Protein AF-V4MFX5-F1 (afdb_monomer)

InterPro domains:
  IPR029472 Retrotransposon Copia-like, N-terminal [PF14244] (13-54)

Mean predicted aligned error: 16.0 Å

Organism: Eutrema salsugineum (NCBI:txid72664)

Sequence (234 aa):
NSLDYYLPPGADLGQVISTVFLEGPNYERWAKLLRNALKAKNKLCFIDGNVKQPSSGADEIKLWGIINSMLLWQGLKDQFSVGNEPPIYELKVSLATSKQESHTVQEYFGCMKRLWDDLIDYELIPACCFGQSNCETTKTLTSLSDRQRKYHFLMGLDGTRLGTTWSNILCMQPSPNLQSTFNMIIQEENIGTMRTSFHSLVIVLFSLIVDGLVMKRKYAINFMGSQILFEDVM

Nearest PDB structures (foldseek):
  7z8f-assembly1_m  TM=2.669E-01  e=7.132E+00  Homo sapiens

Foldseek 3Di:
DCPLLDDPPPPPLPPDLAPDDDPQVCCLVRLLRNCVSCVVVVNNCLQLCLDPQDPDDPVSNVSSCSSNVSCCRVVVCVVRVVPVVVVLVVLVVCLQPQACPPHALVVSLVVLVVSLVSNVSVDDDDSPPRPNPPDPVNVVVVQVSQVVSQVSSLVRYDCVQCVVVSVVLVVDVVRDTNVVSSVSSNVSVVVSVVVVVVVVVVVVVVVVVVVVVVVVVVVVVVVVVVVVVVVVVD

Solvent-accessible surface area (backbone atoms only — not comparable to full-atom values): 13856 Å² total; per-residue (Å²): 122,80,70,88,74,65,72,62,94,82,68,59,92,79,64,74,68,39,101,54,80,82,78,63,94,47,42,66,64,33,48,53,46,34,52,51,43,27,50,76,69,74,49,44,51,59,67,74,65,66,60,64,84,61,95,69,56,73,67,57,38,50,50,50,51,54,56,47,63,74,53,54,42,63,67,49,40,73,69,62,52,85,63,52,63,64,60,52,48,49,51,51,48,51,55,71,69,45,60,28,75,94,51,54,69,67,59,37,50,52,54,52,48,52,55,49,59,61,48,52,79,72,56,80,76,69,78,90,42,81,90,46,94,79,40,64,67,56,53,51,51,52,52,50,52,46,51,50,52,38,50,50,54,62,73,20,48,51,56,89,84,43,40,68,60,55,53,52,52,71,69,40,84,79,65,71,52,52,67,58,48,50,55,55,51,51,51,49,53,54,53,50,52,51,52,52,51,54,52,52,50,52,52,54,52,50,51,52,50,51,51,51,51,54,48,53,52,53,52,52,52,53,51,53,55,54,52,54,59,54,65,78,74,112

pLDDT: mean 72.54, std 14.7, range [34.19, 92.69]

Secondary structure (DSSP, 8-state):
-TTTT---TT--TT--SSSS---STTHHHHHHHHHHHHHHTT-GGGTTT-SPPPSS-H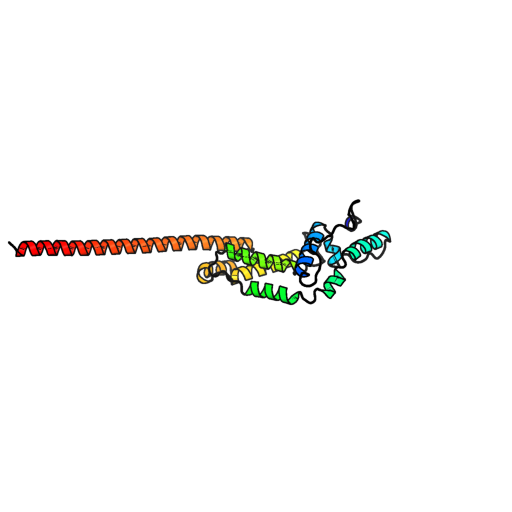HHHHHHHHHHHHH-HHHHHHHHGGGSHHHHHHHHHHHHH---TTS-HHHHHHHHHHHHHHHHTTSPPPGGGTT-TT-HHHHHHHHHHHHHHHHHHHHHS-HHHHHHHHHHHHH-SSPPPHHHHHHHHHHHHHHHHHHHHHHHHHHHHHHHHHHHHHHHHHHHHHHHHHHHHHHTT-

Structure (mmCIF, N/CA/C/O backbone):
data_AF-V4MFX5-F1
#
_entry.id   AF-V4MFX5-F1
#
loop_
_atom_site.group_PDB
_atom_site.id
_atom_site.type_symbol
_atom_site.label_atom_id
_atom_site.label_alt_id
_atom_site.label_comp_id
_atom_site.label_asym_id
_atom_site.label_entity_id
_atom_site.label_seq_id
_atom_site.pdbx_PDB_ins_code
_atom_site.Cartn_x
_atom_site.Cartn_y
_atom_site.Cartn_z
_atom_site.occupancy
_atom_site.B_iso_or_equiv
_atom_site.auth_seq_id
_atom_site.auth_comp_id
_atom_site.auth_asym_id
_atom_site.auth_atom_id
_atom_site.pdbx_PDB_model_num
ATOM 1 N N . ASN A 1 1 ? 35.695 -0.326 -16.185 1.00 36.00 1 ASN A N 1
ATOM 2 C CA . ASN A 1 1 ? 35.613 -1.661 -15.554 1.00 36.00 1 ASN A CA 1
ATOM 3 C C . ASN A 1 1 ? 34.842 -2.563 -16.495 1.00 36.00 1 ASN A C 1
ATOM 5 O O . ASN A 1 1 ? 33.674 -2.304 -16.724 1.00 36.00 1 ASN A O 1
ATOM 9 N N . SER A 1 2 ? 35.485 -3.576 -17.078 1.00 40.16 2 SER A N 1
ATOM 10 C CA . SER A 1 2 ? 34.926 -4.407 -18.163 1.00 40.16 2 SER A CA 1
ATOM 11 C C . SER A 1 2 ? 33.772 -5.340 -17.751 1.00 40.16 2 SER A C 1
ATOM 13 O O . SER A 1 2 ? 33.275 -6.103 -18.576 1.00 40.16 2 SER A O 1
ATOM 15 N N . LEU A 1 3 ? 33.331 -5.284 -16.489 1.00 46.75 3 LEU A N 1
ATOM 16 C CA . LEU A 1 3 ? 32.259 -6.126 -15.953 1.00 46.75 3 LEU A CA 1
ATOM 17 C C . LEU A 1 3 ? 30.859 -5.680 -16.407 1.00 46.75 3 LEU A C 1
ATOM 19 O O . LEU A 1 3 ? 29.974 -6.521 -16.530 1.00 46.75 3 LEU A O 1
ATOM 23 N N . ASP A 1 4 ? 30.671 -4.390 -16.700 1.00 44.47 4 ASP A N 1
ATOM 24 C CA . ASP A 1 4 ? 29.359 -3.822 -17.061 1.00 44.47 4 ASP A CA 1
ATOM 25 C C . ASP A 1 4 ? 28.867 -4.280 -18.448 1.00 44.47 4 ASP A C 1
ATOM 27 O O . ASP A 1 4 ? 27.679 -4.204 -18.758 1.00 44.47 4 ASP A O 1
ATOM 31 N N . TYR A 1 5 ? 29.778 -4.807 -19.273 1.00 45.72 5 TYR A N 1
ATOM 32 C CA . TYR A 1 5 ? 29.519 -5.258 -20.644 1.00 45.72 5 TYR A CA 1
ATOM 33 C C . TYR A 1 5 ? 29.706 -6.770 -20.833 1.00 45.72 5 TYR A C 1
ATOM 35 O O . TYR A 1 5 ? 29.631 -7.263 -21.960 1.00 45.72 5 TYR A O 1
ATOM 43 N N . TYR A 1 6 ? 29.962 -7.524 -19.757 1.00 46.69 6 TYR A N 1
ATOM 44 C CA . TYR A 1 6 ? 30.214 -8.959 -19.855 1.00 46.69 6 TYR A CA 1
ATOM 45 C C . TYR A 1 6 ? 28.923 -9.722 -20.185 1.00 46.69 6 TYR A C 1
ATOM 47 O O . TYR A 1 6 ? 28.012 -9.850 -19.365 1.00 46.69 6 TYR A O 1
ATOM 55 N N . LEU A 1 7 ? 28.853 -10.256 -21.404 1.00 49.75 7 LEU A N 1
ATOM 56 C CA . LEU A 1 7 ? 27.865 -11.252 -21.802 1.00 49.75 7 LEU A CA 1
ATOM 57 C C . LEU A 1 7 ? 28.484 -12.642 -21.590 1.00 49.75 7 LEU A C 1
ATOM 59 O O . LEU A 1 7 ? 29.491 -12.946 -22.232 1.00 49.75 7 LEU A O 1
ATOM 63 N N . PRO A 1 8 ? 27.917 -13.493 -20.715 1.00 44.94 8 PRO A N 1
ATOM 64 C CA . PRO A 1 8 ? 28.385 -14.864 -20.566 1.00 44.94 8 PRO A CA 1
ATOM 65 C C . PRO A 1 8 ? 28.346 -15.609 -21.912 1.00 44.94 8 PRO A C 1
ATOM 67 O O . PRO A 1 8 ? 27.390 -15.418 -22.676 1.00 44.94 8 PRO A O 1
ATOM 70 N N . PRO A 1 9 ? 29.321 -16.487 -22.208 1.00 34.19 9 PRO A N 1
ATOM 71 C CA . PRO A 1 9 ? 29.248 -17.359 -23.375 1.00 34.19 9 PRO A CA 1
ATOM 72 C C . PRO A 1 9 ? 28.010 -18.256 -23.226 1.00 34.19 9 PRO A C 1
ATOM 74 O O . PRO A 1 9 ? 27.938 -19.051 -22.292 1.00 34.19 9 PRO A O 1
ATOM 77 N N . GLY A 1 10 ? 27.009 -18.081 -24.093 1.00 41.72 10 GLY A N 1
ATOM 78 C CA . GLY A 1 10 ? 25.701 -18.745 -23.978 1.00 41.72 10 GLY A CA 1
ATOM 79 C C . GLY A 1 10 ? 24.527 -17.823 -23.630 1.00 41.72 10 GLY A C 1
ATOM 80 O O . GLY A 1 10 ? 23.407 -18.307 -23.480 1.00 41.72 10 GLY A O 1
ATOM 81 N N . ALA A 1 11 ? 24.739 -16.504 -23.530 1.00 46.09 11 ALA A N 1
ATOM 82 C CA . ALA A 1 11 ? 23.648 -15.532 -23.562 1.00 46.09 11 ALA A CA 1
ATOM 83 C C . ALA A 1 11 ? 22.986 -15.559 -24.950 1.00 46.09 11 ALA A C 1
ATOM 85 O O . ALA A 1 11 ? 23.390 -14.840 -25.861 1.00 46.09 11 ALA A O 1
ATOM 86 N N . ASP A 1 12 ? 22.006 -16.445 -25.111 1.00 45.88 12 ASP A N 1
ATOM 87 C CA . ASP A 1 12 ? 21.229 -16.578 -26.334 1.00 45.88 12 ASP A CA 1
ATOM 88 C C . ASP A 1 12 ? 20.558 -15.238 -26.669 1.00 45.88 12 ASP A C 1
ATOM 90 O O . ASP A 1 12 ? 19.759 -14.702 -25.895 1.00 45.88 12 ASP A O 1
ATOM 94 N N . LEU A 1 13 ? 20.924 -14.681 -27.825 1.00 44.84 13 LEU A N 1
ATOM 95 C CA . LEU A 1 13 ? 20.441 -13.397 -28.341 1.00 44.84 13 LEU A CA 1
ATOM 96 C C . LEU A 1 13 ? 18.934 -13.455 -28.669 1.00 44.84 13 LEU A C 1
ATOM 98 O O . LEU A 1 13 ? 18.318 -12.412 -28.875 1.00 44.84 13 LEU A O 1
ATOM 102 N N . GLY A 1 14 ? 18.352 -14.663 -28.706 1.00 43.19 14 GLY A N 1
ATOM 103 C CA . GLY A 1 14 ? 16.930 -14.928 -28.919 1.00 43.19 14 GLY A CA 1
ATOM 104 C C . GLY A 1 14 ? 16.106 -15.160 -27.648 1.00 43.19 14 GLY A C 1
ATOM 105 O O . GLY A 1 14 ? 14.899 -15.380 -27.756 1.00 43.19 14 GLY A O 1
ATOM 106 N N . GLN A 1 15 ? 16.697 -15.114 -26.443 1.00 51.91 15 GLN A N 1
ATOM 107 C CA . GLN A 1 15 ? 15.913 -15.282 -25.217 1.00 51.91 15 GLN A CA 1
ATOM 108 C C . GLN A 1 15 ? 15.009 -14.071 -24.985 1.00 51.91 15 GLN A C 1
ATOM 110 O O . GLN A 1 15 ? 15.438 -13.018 -24.509 1.00 51.91 15 GLN A O 1
ATOM 115 N N . VAL A 1 16 ? 13.731 -14.272 -25.291 1.00 49.62 16 VAL A N 1
ATOM 116 C CA . VAL A 1 16 ? 12.623 -13.365 -25.011 1.00 49.62 16 VAL A CA 1
ATOM 117 C C . VAL A 1 16 ? 12.728 -12.854 -23.565 1.00 49.62 16 VAL A C 1
ATOM 119 O O . VAL A 1 16 ? 12.574 -13.603 -22.602 1.00 49.62 16 VAL A O 1
ATOM 122 N N . ILE A 1 17 ? 13.060 -11.566 -23.411 1.00 53.94 17 ILE A N 1
ATOM 123 C CA . ILE A 1 17 ? 13.325 -10.928 -22.108 1.00 53.94 17 ILE A CA 1
ATOM 124 C C . ILE A 1 17 ? 12.022 -10.746 -21.311 1.00 53.94 17 ILE A C 1
ATOM 126 O O . ILE A 1 17 ? 12.051 -10.729 -20.084 1.00 53.94 17 ILE A O 1
ATOM 130 N N . SER A 1 18 ? 10.882 -10.656 -22.000 1.00 52.59 18 SER A N 1
ATOM 131 C CA . SER A 1 18 ? 9.554 -10.493 -21.409 1.00 52.59 18 SER A CA 1
ATOM 132 C C . SER A 1 18 ? 8.615 -11.582 -21.912 1.00 52.59 18 SER A C 1
ATOM 134 O O . SER A 1 18 ? 8.438 -11.734 -23.112 1.00 52.59 18 SER A O 1
ATOM 136 N N . THR A 1 19 ? 7.961 -12.307 -21.006 1.00 58.75 19 THR A N 1
ATOM 137 C CA . THR A 1 19 ? 6.979 -13.358 -21.335 1.00 58.75 19 THR A CA 1
ATOM 138 C C . THR A 1 19 ? 5.702 -12.834 -22.002 1.00 58.75 19 THR A C 1
ATOM 140 O O . THR A 1 19 ? 4.842 -13.624 -22.383 1.00 58.75 19 THR A O 1
ATOM 143 N N . VAL A 1 20 ? 5.563 -11.513 -22.131 1.00 59.28 20 VAL A N 1
ATOM 144 C CA . VAL A 1 20 ? 4.427 -10.829 -22.751 1.00 59.28 20 VAL A CA 1
ATOM 145 C C . VAL A 1 20 ? 4.938 -10.074 -23.980 1.00 59.28 20 VAL A C 1
ATOM 147 O O . VAL A 1 20 ? 6.013 -9.477 -23.930 1.00 59.28 20 VAL A O 1
ATOM 150 N N . PHE A 1 21 ? 4.180 -10.090 -25.076 1.00 66.50 21 PHE A N 1
ATOM 151 C CA . PHE A 1 21 ? 4.457 -9.293 -26.277 1.00 66.50 21 PHE A CA 1
ATOM 152 C C . PHE A 1 21 ? 3.730 -7.952 -26.206 1.00 66.50 21 PHE A C 1
ATOM 154 O O . PHE A 1 21 ? 2.655 -7.873 -25.622 1.00 66.50 21 PHE A O 1
ATOM 161 N N . LEU A 1 22 ? 4.307 -6.896 -26.776 1.00 61.12 22 LEU A N 1
ATOM 162 C CA . LEU A 1 22 ? 3.675 -5.580 -26.812 1.00 61.12 22 LEU A CA 1
ATOM 163 C C . LEU A 1 22 ? 2.567 -5.560 -27.875 1.00 61.12 22 LEU A C 1
ATOM 165 O O . LEU A 1 22 ? 2.841 -5.744 -29.056 1.00 61.12 22 LEU A O 1
ATOM 169 N N . GLU A 1 23 ? 1.334 -5.300 -27.453 1.00 64.00 23 GLU A N 1
ATOM 170 C CA . GLU A 1 23 ? 0.146 -5.227 -28.318 1.00 64.00 23 GLU A CA 1
ATOM 171 C C . GLU A 1 23 ? -0.477 -3.818 -28.324 1.00 64.00 23 GLU A C 1
ATOM 173 O O . GLU A 1 23 ? -1.469 -3.580 -29.008 1.00 64.00 23 GLU A O 1
ATOM 178 N N . GLY A 1 24 ? 0.095 -2.872 -27.565 1.00 64.06 24 GLY A N 1
ATOM 179 C CA . GLY A 1 24 ? -0.408 -1.504 -27.398 1.00 64.06 24 GLY A CA 1
ATOM 180 C C . GLY A 1 24 ? -1.057 -1.278 -26.027 1.00 64.06 24 GLY A C 1
ATOM 181 O O . GLY A 1 24 ? -0.421 -0.675 -25.162 1.00 64.06 24 GLY A O 1
ATOM 182 N N . PRO A 1 25 ? -2.276 -1.790 -25.759 1.00 66.38 25 PRO A N 1
ATOM 183 C CA . PRO A 1 25 ? -2.989 -1.537 -24.503 1.00 66.38 25 PRO A CA 1
ATOM 184 C C . PRO A 1 25 ? -2.359 -2.250 -23.299 1.00 66.38 25 PRO A C 1
ATOM 186 O O . PRO A 1 25 ? -2.679 -1.951 -22.154 1.00 66.38 25 PRO A O 1
ATOM 189 N N . ASN A 1 26 ? -1.452 -3.197 -23.539 1.00 69.12 26 ASN A N 1
ATOM 190 C CA . ASN A 1 26 ? -0.737 -3.933 -22.504 1.00 69.12 26 ASN A CA 1
ATOM 191 C C . ASN A 1 26 ? 0.656 -3.356 -22.198 1.00 69.12 26 ASN A C 1
ATOM 193 O O . ASN A 1 26 ? 1.420 -4.010 -21.482 1.00 69.12 26 ASN A O 1
ATOM 197 N N . TYR A 1 27 ? 0.982 -2.168 -22.726 1.00 70.44 27 TYR A N 1
ATOM 198 C CA . TYR A 1 27 ? 2.295 -1.541 -22.576 1.00 70.44 27 TYR A CA 1
ATOM 199 C C . TYR A 1 27 ? 2.754 -1.501 -21.118 1.00 70.44 27 TYR A C 1
ATOM 201 O O . TYR A 1 27 ? 3.883 -1.885 -20.846 1.00 70.44 27 TYR A O 1
ATOM 209 N N . GLU A 1 28 ? 1.880 -1.161 -20.169 1.00 68.12 28 GLU A N 1
ATOM 210 C CA . GLU A 1 28 ? 2.252 -1.086 -18.749 1.00 68.12 28 GLU A CA 1
ATOM 211 C C . GLU A 1 28 ? 2.650 -2.438 -18.162 1.00 68.12 28 GLU A C 1
ATOM 213 O O . GLU A 1 28 ? 3.700 -2.592 -17.534 1.00 68.12 28 GLU A O 1
ATOM 218 N N . ARG A 1 29 ? 1.832 -3.464 -18.413 1.00 70.31 29 ARG A N 1
ATOM 219 C CA . ARG A 1 29 ? 2.112 -4.825 -17.947 1.00 70.31 29 ARG A CA 1
ATOM 220 C C . ARG A 1 29 ? 3.393 -5.356 -18.585 1.00 70.31 29 ARG A C 1
ATOM 222 O O . ARG A 1 29 ? 4.211 -5.974 -17.907 1.00 70.31 29 ARG A O 1
ATOM 229 N N . TRP A 1 30 ? 3.566 -5.101 -19.876 1.00 76.12 30 TRP A N 1
ATOM 230 C CA . TRP A 1 30 ? 4.759 -5.461 -20.626 1.00 76.12 30 TRP A CA 1
ATOM 231 C C . TRP A 1 30 ? 6.009 -4.750 -20.086 1.00 76.12 30 TRP A C 1
ATOM 233 O O . TRP A 1 30 ? 7.010 -5.402 -19.792 1.00 76.12 30 TRP A O 1
ATOM 243 N N . ALA A 1 31 ? 5.928 -3.436 -19.878 1.00 72.75 31 ALA A N 1
ATOM 244 C CA . ALA A 1 31 ? 6.989 -2.581 -19.364 1.00 72.75 31 ALA A CA 1
ATOM 245 C C . ALA A 1 31 ? 7.422 -3.000 -17.954 1.00 72.75 31 ALA A C 1
ATOM 247 O O . ALA A 1 31 ? 8.619 -3.135 -17.701 1.00 72.75 31 ALA A O 1
ATOM 248 N N . LYS A 1 32 ? 6.467 -3.265 -17.053 1.00 72.94 32 LYS A N 1
ATOM 249 C CA . LYS A 1 32 ? 6.724 -3.762 -15.690 1.00 72.94 32 LYS A CA 1
ATOM 250 C C . LYS A 1 32 ? 7.486 -5.087 -15.714 1.00 72.94 32 LYS A C 1
ATOM 252 O O . LYS A 1 32 ? 8.514 -5.231 -15.051 1.00 72.94 32 LYS A O 1
ATOM 257 N N . LEU A 1 33 ? 7.027 -6.051 -16.515 1.00 73.12 33 LEU A N 1
ATOM 258 C CA . LEU A 1 33 ? 7.685 -7.356 -16.637 1.00 73.12 33 LEU A CA 1
ATOM 259 C C . LEU A 1 33 ? 9.080 -7.243 -17.261 1.00 73.12 33 LEU A C 1
ATOM 261 O O . LEU A 1 33 ? 10.016 -7.877 -16.771 1.00 73.12 33 LEU A O 1
ATOM 265 N N . LEU A 1 34 ? 9.244 -6.390 -18.275 1.00 74.50 34 LEU A N 1
ATOM 266 C CA . LEU A 1 34 ? 10.536 -6.130 -18.900 1.00 74.50 34 LEU A CA 1
ATOM 267 C C . LEU A 1 34 ? 11.523 -5.489 -17.912 1.00 74.50 34 LEU A C 1
ATOM 269 O O . LEU A 1 34 ? 12.640 -5.983 -17.766 1.00 74.50 34 LEU A O 1
ATOM 273 N N . ARG A 1 35 ? 11.117 -4.440 -17.180 1.00 72.25 35 ARG A N 1
ATOM 274 C CA . ARG A 1 35 ? 11.954 -3.791 -16.152 1.00 72.25 35 ARG A CA 1
ATOM 275 C C . ARG A 1 35 ? 12.379 -4.785 -15.073 1.00 72.25 35 ARG A C 1
ATOM 277 O O . ARG A 1 35 ? 13.557 -4.836 -14.727 1.00 72.25 35 ARG A O 1
ATOM 284 N N . ASN A 1 36 ? 11.463 -5.625 -14.594 1.00 69.31 36 ASN A N 1
ATOM 285 C CA . ASN A 1 36 ? 11.770 -6.648 -13.593 1.00 69.31 36 ASN A CA 1
ATOM 286 C C . ASN A 1 36 ? 12.773 -7.689 -14.107 1.00 69.31 36 ASN A C 1
ATOM 288 O O . ASN A 1 36 ? 13.742 -8.005 -13.413 1.00 69.31 36 ASN A O 1
ATOM 292 N N . ALA A 1 37 ? 12.598 -8.174 -15.338 1.00 70.44 37 ALA A N 1
ATOM 293 C CA . ALA A 1 37 ? 13.529 -9.109 -15.963 1.00 70.44 37 ALA A CA 1
ATOM 294 C C . ALA A 1 37 ? 14.924 -8.491 -16.167 1.00 70.44 37 ALA A C 1
ATOM 296 O O . ALA A 1 37 ? 15.942 -9.139 -15.914 1.00 70.44 37 ALA A O 1
ATOM 297 N N . LEU A 1 38 ? 14.990 -7.221 -16.576 1.00 70.81 38 LEU A N 1
ATOM 298 C CA . LEU A 1 38 ? 16.248 -6.490 -16.740 1.00 70.81 38 LEU A CA 1
ATOM 299 C C . LEU A 1 38 ? 16.933 -6.206 -15.406 1.00 70.81 38 LEU A C 1
ATOM 301 O O . LEU A 1 38 ? 18.153 -6.345 -15.310 1.00 70.81 38 LEU A O 1
ATOM 305 N N . LYS A 1 39 ? 16.168 -5.869 -14.364 1.00 67.88 39 LYS A N 1
ATOM 306 C CA . LYS A 1 39 ? 16.671 -5.687 -12.999 1.00 67.88 39 LYS A CA 1
ATOM 307 C C . LYS A 1 39 ? 17.267 -6.983 -12.451 1.00 67.88 39 LYS A C 1
ATOM 309 O O . LYS A 1 39 ? 18.381 -6.959 -11.941 1.00 67.88 39 LYS A O 1
ATOM 314 N N . ALA A 1 40 ? 16.590 -8.118 -12.641 1.00 63.06 40 ALA A N 1
ATOM 315 C CA . ALA A 1 40 ? 17.101 -9.434 -12.249 1.00 63.06 40 ALA A CA 1
ATOM 316 C C . ALA A 1 40 ? 18.401 -9.816 -12.982 1.00 63.06 40 ALA A C 1
ATOM 318 O O . ALA A 1 40 ? 19.248 -10.508 -12.425 1.00 63.06 40 ALA A O 1
ATOM 319 N N . LYS A 1 41 ? 18.579 -9.334 -14.219 1.00 66.31 41 LYS A N 1
ATOM 320 C CA . LYS A 1 41 ? 19.786 -9.549 -15.034 1.00 66.31 41 LYS A CA 1
ATOM 321 C C . LYS A 1 41 ? 20.862 -8.468 -14.848 1.00 66.31 41 LYS A C 1
ATOM 323 O O . LYS A 1 41 ? 21.873 -8.527 -15.539 1.00 66.31 41 LYS A O 1
ATOM 328 N N . ASN A 1 42 ? 20.654 -7.490 -13.961 1.00 65.00 42 ASN A N 1
ATOM 329 C CA . ASN A 1 42 ? 21.515 -6.314 -13.772 1.00 65.00 42 ASN A CA 1
ATOM 330 C C . ASN A 1 42 ? 21.758 -5.488 -15.059 1.00 65.00 42 ASN A C 1
ATOM 332 O O . ASN A 1 42 ? 22.827 -4.923 -15.259 1.00 65.00 42 ASN A O 1
ATOM 336 N N . LYS A 1 43 ? 20.762 -5.429 -15.955 1.00 67.25 43 LYS A N 1
ATOM 337 C CA . LYS A 1 43 ? 20.822 -4.724 -17.254 1.00 67.25 43 LYS A CA 1
ATOM 338 C C . LYS A 1 43 ? 19.916 -3.491 -17.335 1.00 67.25 43 LYS A C 1
ATOM 340 O O . LYS A 1 43 ? 19.813 -2.872 -18.389 1.00 67.25 43 LYS A O 1
ATOM 345 N N . LEU A 1 44 ? 19.257 -3.122 -16.236 1.00 65.75 44 LEU A N 1
ATOM 346 C CA . LEU A 1 44 ? 18.336 -1.979 -16.187 1.00 65.75 44 LEU A CA 1
ATOM 347 C C . LEU A 1 44 ? 19.037 -0.637 -16.500 1.00 65.75 44 LEU A C 1
ATOM 349 O O . LEU A 1 44 ? 18.444 0.264 -17.080 1.00 65.75 44 LEU A O 1
ATOM 353 N N . CYS A 1 45 ? 20.333 -0.524 -16.206 1.00 60.72 45 CYS A N 1
ATOM 354 C CA . CYS A 1 45 ? 21.130 0.684 -16.440 1.00 60.72 45 CYS A CA 1
ATOM 355 C C . CYS A 1 45 ? 21.220 1.120 -17.917 1.00 60.72 45 CYS A C 1
ATOM 357 O O . CYS A 1 45 ? 21.446 2.302 -18.188 1.00 60.72 45 CYS A O 1
ATOM 359 N N . PHE A 1 46 ? 21.012 0.197 -18.861 1.00 61.78 46 PHE A N 1
ATOM 360 C CA . PHE A 1 46 ? 21.004 0.485 -20.296 1.00 61.78 46 PHE A CA 1
ATOM 361 C C . PHE A 1 46 ? 19.705 1.158 -20.764 1.00 61.78 46 PHE A C 1
ATOM 363 O O . PHE A 1 46 ? 19.733 1.889 -21.746 1.00 61.78 46 PHE A O 1
ATOM 370 N N . ILE A 1 47 ? 18.580 0.948 -20.068 1.00 63.97 47 ILE A N 1
ATOM 371 C CA . ILE A 1 47 ? 17.280 1.520 -20.458 1.00 63.97 47 ILE A CA 1
ATOM 372 C C . ILE A 1 47 ? 16.986 2.879 -19.811 1.00 63.97 47 ILE A C 1
ATOM 374 O O . ILE A 1 47 ? 16.239 3.679 -20.370 1.00 63.97 47 ILE A O 1
ATOM 378 N N . ASP A 1 48 ? 17.597 3.164 -18.661 1.00 57.44 48 ASP A N 1
ATOM 379 C CA . ASP A 1 48 ? 17.388 4.414 -17.917 1.00 57.44 48 ASP A CA 1
ATOM 380 C C . ASP A 1 48 ? 18.313 5.559 -18.379 1.00 57.44 48 ASP A C 1
ATOM 382 O O . ASP A 1 48 ? 18.307 6.639 -17.792 1.00 57.44 48 ASP A O 1
ATOM 386 N N . GLY A 1 49 ? 19.112 5.344 -19.434 1.00 56.47 49 GLY A N 1
ATOM 387 C CA . GLY A 1 49 ? 20.006 6.358 -20.016 1.00 56.47 49 GLY A CA 1
ATOM 388 C C . GLY A 1 49 ? 21.295 6.615 -19.224 1.00 56.47 49 GLY A C 1
ATOM 389 O O . GLY A 1 49 ? 22.024 7.565 -19.516 1.00 56.47 49 GLY A O 1
ATOM 390 N N . ASN A 1 50 ? 21.597 5.770 -18.234 1.00 54.34 50 ASN A N 1
ATOM 391 C CA . ASN A 1 50 ? 22.742 5.946 -17.335 1.00 54.34 50 ASN A CA 1
ATOM 392 C C . ASN A 1 50 ? 24.051 5.407 -17.917 1.00 54.34 50 ASN A C 1
ATOM 394 O O . ASN A 1 50 ? 25.120 5.931 -17.605 1.00 54.34 50 ASN A O 1
ATOM 398 N N . VAL A 1 51 ? 23.976 4.415 -18.809 1.00 60.69 51 VAL A N 1
ATOM 399 C CA . VAL A 1 51 ? 25.115 3.978 -19.624 1.00 60.69 51 VAL A CA 1
ATOM 400 C C . VAL A 1 51 ? 25.109 4.761 -20.933 1.00 60.69 51 VAL A C 1
ATOM 402 O O . VAL A 1 51 ? 24.424 4.407 -21.895 1.00 60.69 51 VAL A O 1
ATOM 405 N N . LYS A 1 52 ? 25.877 5.850 -20.968 1.00 64.81 52 LYS A N 1
ATOM 406 C CA . LYS A 1 52 ? 26.091 6.625 -22.194 1.00 64.81 52 LYS A CA 1
ATOM 407 C C . LYS A 1 52 ? 26.987 5.850 -23.152 1.00 64.81 52 LYS A C 1
ATOM 409 O O . LYS A 1 52 ? 27.844 5.084 -22.715 1.00 64.81 52 LYS A O 1
ATOM 414 N N . GLN A 1 53 ? 26.800 6.085 -24.448 1.00 69.25 53 GLN A N 1
ATOM 415 C CA . GLN A 1 53 ? 27.671 5.522 -25.471 1.00 69.25 53 GLN A CA 1
ATOM 416 C C . GLN A 1 53 ? 29.140 5.843 -25.130 1.00 69.25 53 GLN A C 1
ATOM 418 O O . GLN A 1 53 ? 29.464 7.020 -24.930 1.00 69.25 53 GLN A O 1
ATOM 423 N N . PRO A 1 54 ? 30.022 4.832 -25.031 1.00 74.00 54 PRO A N 1
ATOM 424 C CA . PRO A 1 54 ? 31.429 5.066 -24.740 1.00 74.00 54 PRO A CA 1
ATOM 425 C C . PRO A 1 54 ? 32.079 5.894 -25.857 1.00 74.00 54 PRO A C 1
ATOM 427 O O . PRO A 1 54 ? 31.793 5.708 -27.039 1.00 74.00 54 PRO A O 1
ATOM 430 N N . SER A 1 55 ? 32.943 6.838 -25.480 1.00 69.75 55 SER A N 1
ATOM 431 C CA . SER A 1 55 ? 33.594 7.780 -26.403 1.00 69.75 55 SER A CA 1
ATOM 432 C C . SER A 1 55 ? 34.859 7.224 -27.069 1.00 69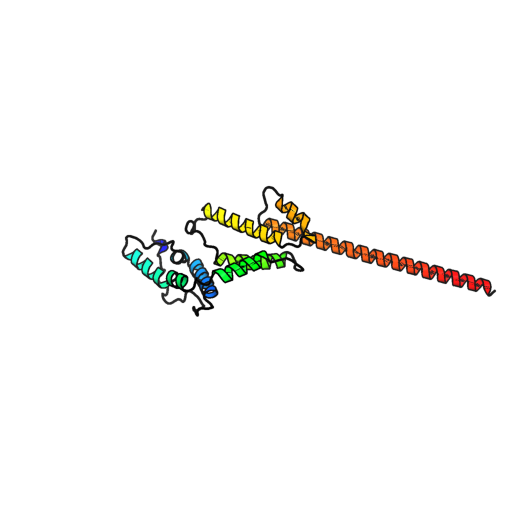.75 55 SER A C 1
ATOM 434 O O . SER A 1 55 ? 35.378 7.836 -27.999 1.00 69.75 55 SER A O 1
ATOM 436 N N . SER A 1 56 ? 35.363 6.077 -26.607 1.00 69.06 56 SER A N 1
ATOM 437 C CA . SER A 1 56 ? 36.539 5.387 -27.146 1.00 69.06 56 SER A CA 1
ATOM 438 C C . SER A 1 56 ? 36.475 3.893 -26.810 1.00 69.06 56 SER A C 1
ATOM 440 O O . SER A 1 56 ? 35.867 3.521 -25.812 1.00 69.06 56 SER A O 1
ATOM 442 N N . GLY A 1 57 ? 37.099 3.048 -27.639 1.00 72.81 57 GLY A N 1
ATOM 443 C CA . GLY A 1 57 ? 37.075 1.584 -27.516 1.00 72.81 57 GLY A CA 1
ATOM 444 C C . GLY A 1 57 ? 36.068 0.931 -28.465 1.00 72.81 57 GLY A C 1
ATOM 445 O O . GLY A 1 57 ? 34.880 0.842 -28.167 1.00 72.81 57 GLY A O 1
ATOM 446 N N . ALA A 1 58 ? 36.545 0.447 -29.618 1.00 68.50 58 ALA A N 1
ATOM 447 C CA . ALA A 1 58 ? 35.696 -0.128 -30.668 1.00 68.50 58 ALA A CA 1
ATOM 448 C C . ALA A 1 58 ? 34.840 -1.312 -30.174 1.00 68.50 58 ALA A C 1
ATOM 450 O O . ALA A 1 58 ? 33.670 -1.422 -30.542 1.00 68.50 58 ALA A O 1
ATOM 451 N N . ASP A 1 59 ? 35.397 -2.150 -29.297 1.00 70.56 59 ASP A N 1
ATOM 452 C CA . ASP A 1 59 ? 34.691 -3.301 -28.728 1.00 70.56 59 ASP A CA 1
ATOM 453 C C . ASP A 1 59 ? 33.615 -2.884 -27.717 1.00 70.56 59 ASP A C 1
ATOM 455 O O . ASP A 1 59 ? 32.511 -3.424 -27.741 1.00 70.56 59 ASP A O 1
ATOM 459 N N . GLU A 1 60 ? 33.877 -1.873 -26.883 1.00 66.50 60 GLU A N 1
ATOM 460 C CA . GLU A 1 60 ? 32.895 -1.343 -25.925 1.00 66.50 60 GLU A CA 1
ATOM 461 C C . GLU A 1 60 ? 31.745 -0.619 -26.638 1.00 66.50 60 GLU A C 1
ATOM 463 O O . GLU A 1 60 ? 30.582 -0.807 -26.282 1.00 66.50 60 GLU A O 1
ATOM 468 N N . ILE A 1 61 ? 32.039 0.140 -27.702 1.00 67.69 61 ILE A N 1
ATOM 469 C CA . ILE A 1 61 ? 31.024 0.783 -28.556 1.00 67.69 61 ILE A CA 1
ATOM 470 C C . ILE A 1 61 ? 30.142 -0.273 -29.229 1.00 67.69 61 ILE A C 1
ATOM 472 O O . ILE A 1 61 ? 28.917 -0.135 -29.263 1.00 67.69 61 ILE A O 1
ATOM 476 N N . LYS A 1 62 ? 30.748 -1.351 -29.739 1.00 70.50 62 LYS A N 1
ATOM 477 C CA . LYS A 1 62 ? 30.023 -2.460 -30.365 1.00 70.50 62 LYS A CA 1
ATOM 478 C C . LYS A 1 62 ? 29.134 -3.194 -29.358 1.00 70.50 62 LYS A C 1
ATOM 480 O O . LYS A 1 62 ? 27.970 -3.451 -29.657 1.00 70.50 62 LYS A O 1
ATOM 485 N N . LEU A 1 63 ? 29.649 -3.500 -28.166 1.00 66.38 63 LEU A N 1
ATOM 486 C CA . LEU A 1 63 ? 28.891 -4.161 -27.098 1.00 66.38 63 LEU A CA 1
ATOM 487 C C . LEU A 1 63 ? 27.741 -3.287 -26.585 1.00 66.38 63 LEU A C 1
ATOM 489 O O . LEU A 1 63 ? 26.623 -3.783 -26.437 1.00 66.38 63 LEU A O 1
ATOM 493 N N . TRP A 1 64 ? 27.980 -1.987 -26.393 1.00 69.38 64 TRP A N 1
ATOM 494 C CA . TRP A 1 64 ? 26.933 -1.022 -26.061 1.00 69.38 64 TRP A CA 1
ATOM 495 C C . TRP A 1 64 ? 25.847 -0.989 -27.139 1.00 69.38 64 TRP A C 1
ATOM 497 O O . TRP A 1 64 ? 24.666 -1.081 -26.819 1.00 69.38 64 TRP A O 1
ATOM 507 N N . GLY A 1 65 ? 26.237 -0.946 -28.418 1.00 63.44 65 GLY A N 1
ATOM 508 C CA . GLY A 1 65 ? 25.306 -0.957 -29.546 1.00 63.44 65 GLY A CA 1
ATOM 509 C C . GLY A 1 65 ? 24.431 -2.211 -29.586 1.00 63.44 65 GLY A C 1
ATOM 510 O O . GLY A 1 65 ? 23.224 -2.095 -29.783 1.00 63.44 65 GLY A O 1
ATOM 511 N N . ILE A 1 66 ? 25.000 -3.395 -29.336 1.00 65.38 66 ILE A N 1
ATOM 512 C CA . ILE A 1 66 ? 24.257 -4.667 -29.300 1.00 65.38 66 ILE A CA 1
ATOM 513 C C . ILE A 1 66 ? 23.246 -4.675 -28.146 1.00 65.38 66 ILE A C 1
ATOM 515 O O . ILE A 1 66 ? 22.075 -4.980 -28.362 1.00 65.38 66 ILE A O 1
ATOM 519 N N . ILE A 1 67 ? 23.672 -4.311 -26.933 1.00 62.94 67 ILE A N 1
ATOM 520 C CA . ILE A 1 67 ? 22.803 -4.340 -25.750 1.00 62.94 67 ILE A CA 1
ATOM 521 C C . ILE A 1 67 ? 21.715 -3.263 -25.852 1.00 62.94 67 ILE A C 1
ATOM 523 O O . ILE A 1 67 ?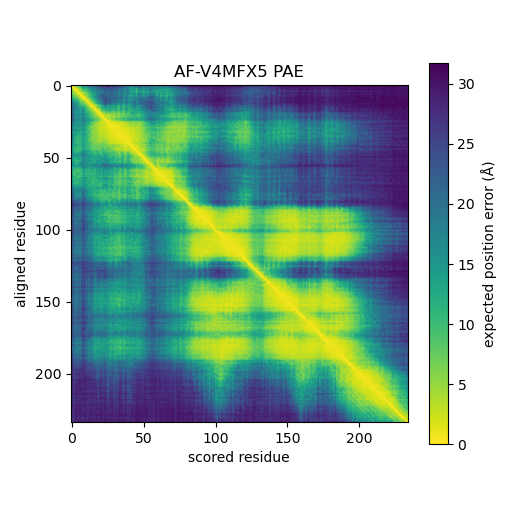 20.548 -3.556 -25.616 1.00 62.94 67 ILE A O 1
ATOM 527 N N . ASN A 1 68 ? 22.057 -2.043 -26.268 1.00 64.69 68 ASN A N 1
ATOM 528 C CA . ASN A 1 68 ? 21.094 -0.951 -26.415 1.00 64.69 68 ASN A CA 1
ATOM 529 C C . ASN A 1 68 ? 20.068 -1.227 -27.535 1.00 64.69 68 ASN A C 1
ATOM 531 O O . ASN A 1 68 ? 18.875 -0.973 -27.368 1.00 64.69 68 ASN A O 1
ATOM 535 N N . SER A 1 69 ? 20.505 -1.832 -28.648 1.00 59.88 69 SER A N 1
ATOM 536 C CA . SER A 1 69 ? 19.616 -2.226 -29.755 1.00 59.88 69 SER A CA 1
ATOM 537 C C . SER A 1 69 ? 18.734 -3.429 -29.423 1.00 59.88 69 SER A C 1
ATOM 539 O O . SER A 1 69 ? 17.670 -3.564 -30.008 1.00 59.88 69 SER A O 1
ATOM 541 N N . MET A 1 70 ? 19.119 -4.303 -28.488 1.00 60.91 70 MET A N 1
ATOM 542 C CA . MET A 1 70 ? 18.187 -5.310 -27.951 1.00 60.91 70 MET A CA 1
ATOM 543 C C . MET A 1 70 ? 17.100 -4.685 -27.091 1.00 60.91 70 MET A C 1
ATOM 545 O O . MET A 1 70 ? 16.031 -5.265 -26.916 1.00 60.91 70 MET A O 1
ATOM 549 N N . LEU A 1 71 ? 17.400 -3.533 -26.501 1.00 61.41 71 LEU A N 1
ATOM 550 C CA . LEU A 1 71 ? 16.538 -2.938 -25.509 1.00 61.41 71 LEU A CA 1
ATOM 551 C C . LEU A 1 71 ? 15.505 -2.000 -26.121 1.00 61.41 71 LEU A C 1
ATOM 553 O O . LEU A 1 71 ? 14.464 -1.887 -25.491 1.00 61.41 71 LEU A O 1
ATOM 557 N N . LEU A 1 72 ? 15.756 -1.372 -27.292 1.00 62.88 72 LEU A N 1
ATOM 558 C CA . LEU A 1 72 ? 14.865 -0.457 -28.066 1.00 62.88 72 LEU A CA 1
ATOM 559 C C . LEU A 1 72 ? 13.918 0.408 -27.214 1.00 62.88 72 LEU A C 1
ATOM 561 O O . LEU A 1 72 ? 12.837 0.821 -27.634 1.00 62.88 72 LEU A O 1
ATOM 565 N N . TRP A 1 73 ? 14.332 0.687 -25.987 1.00 62.34 73 TRP A N 1
ATOM 566 C CA . TRP A 1 73 ? 13.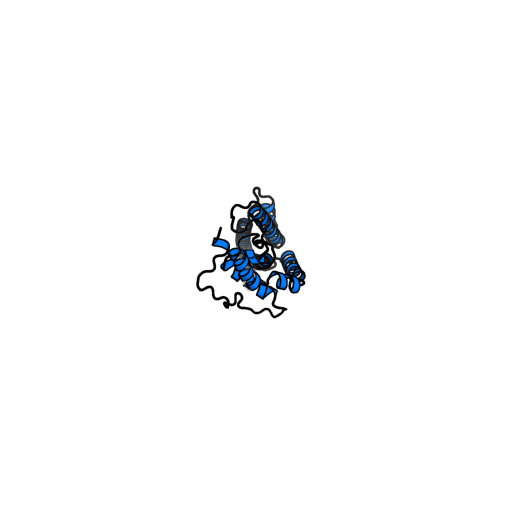402 1.019 -24.924 1.00 62.34 73 TRP A CA 1
ATOM 567 C C . TRP A 1 73 ? 13.036 2.479 -25.008 1.00 62.34 73 TRP A C 1
ATOM 569 O O . TRP A 1 73 ? 11.898 2.837 -24.764 1.00 62.34 73 TRP A O 1
ATOM 579 N N . GLN A 1 74 ? 13.994 3.315 -25.395 1.00 53.75 74 GLN A N 1
ATOM 580 C CA . GLN A 1 74 ? 13.797 4.749 -25.490 1.00 53.75 74 GLN A CA 1
ATOM 581 C C . GLN A 1 74 ? 12.795 5.099 -26.595 1.00 53.75 74 GLN A C 1
ATOM 583 O O . GLN A 1 74 ? 11.867 5.855 -26.349 1.00 53.75 74 GLN A O 1
ATOM 588 N N . GLY A 1 75 ? 12.893 4.445 -27.759 1.00 55.41 75 GLY A N 1
ATOM 589 C CA . GLY A 1 75 ? 11.919 4.611 -28.842 1.00 55.41 75 GLY A CA 1
ATOM 590 C C . GLY A 1 75 ? 10.525 4.093 -28.478 1.00 55.41 75 GLY A C 1
ATOM 591 O O . GLY A 1 75 ? 9.533 4.748 -28.779 1.00 55.41 75 GLY A O 1
ATOM 592 N N . LEU A 1 76 ? 10.439 2.955 -27.778 1.00 59.72 76 LEU A N 1
ATOM 593 C CA . LEU A 1 76 ? 9.162 2.419 -27.292 1.00 59.72 76 LEU A CA 1
ATOM 594 C C . LEU A 1 76 ? 8.572 3.273 -26.164 1.00 59.72 76 LEU A C 1
ATOM 596 O O . LEU A 1 76 ? 7.369 3.498 -26.129 1.00 59.72 76 LEU A O 1
ATOM 600 N N . LYS A 1 77 ? 9.406 3.794 -25.266 1.00 56.12 77 LYS A N 1
ATOM 601 C CA . LYS A 1 77 ? 8.991 4.706 -24.205 1.00 56.12 77 LYS A CA 1
ATOM 602 C C . LYS A 1 77 ? 8.435 5.980 -24.817 1.00 56.12 77 LYS A C 1
ATOM 604 O O . LYS A 1 77 ? 7.286 6.288 -24.565 1.00 56.12 77 LYS A O 1
ATOM 609 N N . ASP A 1 78 ? 9.162 6.648 -25.700 1.00 54.47 78 ASP A N 1
ATOM 610 C CA . ASP A 1 78 ? 8.703 7.914 -26.279 1.00 54.47 78 ASP A CA 1
ATOM 611 C C . ASP A 1 78 ? 7.423 7.756 -27.128 1.00 54.47 78 ASP A C 1
ATOM 613 O O . ASP A 1 78 ? 6.618 8.683 -27.208 1.00 54.47 78 ASP A O 1
ATOM 617 N N . GLN A 1 79 ? 7.187 6.577 -27.721 1.00 57.66 79 GLN A N 1
ATOM 618 C CA . GLN A 1 79 ? 5.978 6.295 -28.506 1.00 57.66 79 GLN A CA 1
ATOM 619 C C . GLN A 1 79 ? 4.781 5.811 -27.677 1.00 57.66 79 GLN A C 1
ATOM 621 O O . GLN A 1 79 ? 3.644 6.138 -28.013 1.00 57.66 79 GLN A O 1
ATOM 626 N N . PHE A 1 80 ? 5.008 5.043 -26.608 1.00 56.06 80 PHE A N 1
ATOM 627 C CA . PHE A 1 80 ? 3.939 4.391 -25.843 1.00 56.06 80 PHE A CA 1
ATOM 628 C C . PHE A 1 80 ? 3.769 4.944 -24.416 1.00 56.06 80 PHE A C 1
ATOM 630 O O . PHE A 1 80 ? 2.748 4.675 -23.791 1.00 56.06 80 PHE A O 1
ATOM 637 N N . SER A 1 81 ? 4.694 5.775 -23.908 1.00 53.28 81 SER A N 1
ATOM 638 C CA . SER A 1 81 ? 4.604 6.390 -22.570 1.00 53.28 81 SER A CA 1
ATOM 639 C C . SER A 1 81 ? 3.730 7.640 -22.500 1.00 53.28 81 SER A C 1
ATOM 641 O O . SER A 1 81 ? 3.543 8.195 -21.418 1.00 53.28 81 SER A O 1
ATOM 643 N N . VAL A 1 82 ? 3.189 8.104 -23.632 1.00 49.72 82 VAL A N 1
ATOM 644 C CA . VAL A 1 82 ? 2.248 9.242 -23.698 1.00 49.72 82 VAL A CA 1
ATOM 645 C C . VAL A 1 82 ? 0.947 8.949 -22.915 1.00 49.72 82 VAL A C 1
ATOM 647 O O . VAL A 1 82 ? 0.167 9.858 -22.648 1.00 49.72 82 VAL A O 1
ATOM 650 N N . GLY A 1 83 ? 0.732 7.704 -22.468 1.00 53.41 83 GLY A N 1
ATOM 651 C CA . GLY A 1 83 ? -0.442 7.261 -21.709 1.00 53.41 83 GLY A CA 1
ATOM 652 C C . GLY A 1 83 ? -0.230 6.950 -20.221 1.00 53.41 83 GLY A C 1
ATOM 653 O O . GLY A 1 83 ? -1.147 6.404 -19.616 1.00 53.41 83 GLY A O 1
ATOM 654 N N . ASN A 1 84 ? 0.924 7.265 -19.617 1.00 57.81 84 ASN A N 1
ATOM 655 C CA . ASN A 1 84 ? 1.248 6.808 -18.251 1.00 57.81 84 ASN A CA 1
ATOM 656 C C . ASN A 1 84 ? 0.726 7.729 -17.130 1.00 57.81 84 ASN A C 1
ATOM 658 O O . ASN A 1 84 ? 0.640 7.310 -15.978 1.00 57.81 84 ASN A O 1
ATOM 662 N N . GLU A 1 85 ? 0.362 8.974 -17.440 1.00 63.88 85 GLU A N 1
ATOM 663 C CA . GLU A 1 85 ? -0.166 9.921 -16.445 1.00 63.88 85 GLU A CA 1
ATOM 664 C C . GLU A 1 85 ? -1.555 9.528 -15.905 1.00 63.88 85 GLU A C 1
ATOM 666 O O . GLU A 1 85 ? -1.735 9.562 -14.686 1.00 63.88 85 GLU A O 1
ATOM 671 N N . PRO A 1 86 ? -2.535 9.100 -16.731 1.00 73.50 86 PRO A N 1
ATOM 672 C CA . PRO A 1 86 ? -3.848 8.698 -16.226 1.00 73.50 86 PRO A CA 1
ATOM 673 C C . PRO A 1 86 ? -3.814 7.519 -15.231 1.00 73.50 86 PRO A C 1
ATOM 675 O O . PRO A 1 86 ? -4.427 7.659 -14.174 1.00 73.50 86 PRO A O 1
ATOM 678 N N . PRO A 1 87 ? -3.067 6.415 -15.461 1.00 74.50 87 PRO A N 1
ATOM 679 C CA . PRO A 1 87 ? -2.933 5.337 -14.474 1.00 74.50 87 PRO A CA 1
ATOM 680 C C . PRO A 1 87 ? -2.245 5.777 -13.175 1.00 74.50 87 PRO A C 1
ATOM 682 O O . PRO A 1 87 ? -2.681 5.410 -12.085 1.00 74.50 87 PRO A O 1
ATOM 685 N N . ILE A 1 88 ? -1.190 6.598 -13.257 1.00 75.38 88 ILE A N 1
ATOM 686 C CA . ILE A 1 88 ? -0.513 7.144 -12.067 1.00 75.38 88 ILE A CA 1
ATOM 687 C C . ILE A 1 88 ? -1.468 8.038 -11.275 1.00 75.38 88 ILE A C 1
ATOM 689 O O . ILE A 1 88 ? -1.508 7.976 -10.044 1.00 75.38 88 ILE A O 1
ATOM 693 N N . TYR A 1 89 ? -2.228 8.883 -11.970 1.00 79.25 89 TYR A N 1
ATOM 694 C CA . TYR A 1 89 ? -3.239 9.734 -11.362 1.00 79.25 89 TYR A CA 1
ATOM 695 C C . TYR A 1 89 ? -4.315 8.895 -10.669 1.00 79.25 89 TYR A C 1
ATOM 697 O O . TYR A 1 89 ? -4.607 9.143 -9.502 1.00 79.25 89 TYR A O 1
ATOM 705 N N . GLU A 1 90 ? -4.843 7.866 -11.330 1.00 83.56 90 GLU A N 1
ATOM 706 C CA . GLU A 1 90 ? -5.847 6.963 -10.762 1.00 83.56 90 GLU A CA 1
ATOM 707 C C . GLU A 1 90 ? -5.328 6.233 -9.515 1.00 83.56 90 GLU A C 1
ATOM 709 O O . GLU A 1 90 ? -6.015 6.191 -8.491 1.00 83.56 90 GLU A O 1
ATOM 714 N N . LEU A 1 91 ? -4.086 5.738 -9.547 1.00 85.06 91 LEU A N 1
ATOM 715 C CA . LEU A 1 91 ? -3.433 5.130 -8.384 1.00 85.06 91 LEU A CA 1
ATOM 716 C C . LEU A 1 91 ? -3.280 6.133 -7.233 1.00 85.06 91 LEU A C 1
ATOM 718 O O . LEU A 1 91 ? -3.576 5.806 -6.083 1.00 85.06 91 LEU A O 1
ATOM 722 N N . LYS A 1 92 ? -2.864 7.372 -7.524 1.00 84.06 92 LYS A N 1
ATOM 723 C CA . LYS A 1 92 ? -2.739 8.440 -6.518 1.00 84.06 92 LYS A CA 1
ATOM 724 C C . LYS A 1 92 ? -4.090 8.840 -5.926 1.00 84.06 92 LYS A C 1
ATOM 726 O O . LYS A 1 92 ? -4.178 9.053 -4.718 1.00 84.06 92 LYS A O 1
ATOM 731 N N . VAL A 1 93 ? -5.137 8.922 -6.746 1.00 85.94 93 VAL A N 1
ATOM 732 C CA . VAL A 1 93 ? -6.507 9.200 -6.293 1.00 85.94 93 VAL A CA 1
ATOM 733 C C . VAL A 1 93 ? -7.011 8.064 -5.411 1.00 85.94 93 VAL A C 1
ATOM 735 O O . VAL A 1 93 ? -7.500 8.323 -4.312 1.00 85.94 93 VAL A O 1
ATOM 738 N N . SER A 1 94 ? -6.831 6.815 -5.838 1.00 87.25 94 SER A N 1
ATOM 739 C CA . SER A 1 94 ? -7.204 5.624 -5.063 1.00 87.25 94 SER A CA 1
ATOM 740 C C . SER A 1 94 ? -6.501 5.609 -3.707 1.00 87.25 94 SER A C 1
ATOM 742 O O . SER A 1 94 ? -7.120 5.367 -2.679 1.00 87.25 94 SER A O 1
ATOM 744 N N . LEU A 1 95 ? -5.220 5.972 -3.672 1.00 89.38 95 LEU A N 1
ATOM 745 C CA . LEU A 1 95 ? -4.433 6.052 -2.446 1.00 89.38 95 LEU A CA 1
ATOM 746 C C . LEU A 1 95 ? -4.879 7.193 -1.516 1.00 89.38 95 LEU A C 1
ATOM 748 O O . LEU A 1 95 ? -4.866 7.028 -0.299 1.00 89.38 95 LEU A O 1
ATOM 752 N N . ALA A 1 96 ? -5.288 8.339 -2.066 1.00 85.50 96 ALA A N 1
ATOM 753 C CA . ALA A 1 96 ? -5.790 9.469 -1.283 1.00 85.50 96 ALA A CA 1
ATOM 754 C C . ALA A 1 96 ? -7.216 9.252 -0.747 1.00 85.50 96 ALA A C 1
ATOM 756 O O . ALA A 1 96 ? -7.568 9.787 0.305 1.00 85.50 96 ALA A O 1
ATOM 757 N N . THR A 1 97 ? -8.032 8.489 -1.474 1.00 88.25 97 THR A N 1
ATOM 758 C CA . THR A 1 97 ? -9.432 8.198 -1.128 1.00 88.25 97 THR A CA 1
ATOM 759 C C . THR A 1 97 ? -9.597 6.916 -0.317 1.00 88.25 97 THR A C 1
ATOM 761 O O . THR A 1 97 ? -10.644 6.730 0.294 1.00 88.25 97 THR A O 1
ATOM 764 N N . SER A 1 98 ? -8.564 6.073 -0.253 1.00 89.06 98 SER A N 1
ATOM 765 C CA . SER A 1 98 ? -8.553 4.842 0.537 1.00 89.06 98 SER A CA 1
ATOM 766 C C . SER A 1 98 ? -8.828 5.114 2.020 1.00 89.06 98 SER A C 1
ATOM 768 O O . SER A 1 98 ? -8.177 5.951 2.656 1.00 89.06 98 SER A O 1
ATOM 770 N N . LYS A 1 99 ? -9.797 4.385 2.577 1.00 88.81 99 LYS A N 1
ATOM 771 C CA . LYS A 1 99 ? -10.198 4.429 3.985 1.00 88.81 99 LYS A CA 1
ATOM 772 C C . LYS A 1 99 ? -10.269 3.011 4.543 1.00 88.81 99 LYS A C 1
ATOM 774 O O . LYS A 1 99 ? -10.566 2.067 3.820 1.00 88.81 99 LYS A O 1
ATOM 779 N N . GLN A 1 100 ? -9.992 2.866 5.837 1.00 86.75 100 GLN A N 1
ATOM 780 C CA . GLN A 1 100 ? -10.094 1.586 6.538 1.00 86.75 100 GLN A CA 1
ATOM 781 C C . GLN A 1 100 ? -11.545 1.080 6.580 1.00 86.75 100 GLN A C 1
ATOM 783 O O . GLN A 1 100 ? -11.783 -0.113 6.408 1.00 86.75 100 GLN A O 1
ATOM 788 N N . GLU A 1 101 ? -12.506 1.987 6.782 1.00 86.12 101 GLU A N 1
ATOM 789 C CA . GLU A 1 101 ? -13.938 1.673 6.876 1.00 86.12 101 GLU A CA 1
ATOM 790 C C . GLU A 1 101 ? -14.215 0.503 7.842 1.00 86.12 101 GLU A C 1
ATOM 792 O O . GLU A 1 101 ? -13.809 0.557 9.001 1.00 86.12 101 GLU A O 1
ATOM 797 N N . SER A 1 102 ? -14.906 -0.549 7.389 1.00 82.25 102 SER A N 1
ATOM 798 C CA . SER A 1 102 ? -15.223 -1.744 8.178 1.00 82.25 102 SER A CA 1
ATOM 799 C C . SER A 1 102 ? -14.130 -2.818 8.171 1.00 82.25 102 SER A C 1
ATOM 801 O O . SER A 1 102 ? -14.330 -3.881 8.758 1.00 82.25 102 SER A O 1
ATOM 803 N N . HIS A 1 103 ? -13.007 -2.594 7.485 1.00 86.25 103 HIS A N 1
ATOM 804 C CA . HIS A 1 103 ? -11.917 -3.563 7.401 1.00 86.25 103 HIS A CA 1
ATOM 805 C C . HIS A 1 103 ? -10.990 -3.493 8.619 1.00 86.25 103 HIS A C 1
ATOM 807 O O . HIS A 1 103 ? -10.864 -2.468 9.294 1.00 86.25 103 HIS A O 1
ATOM 813 N N . THR A 1 104 ? -10.294 -4.596 8.886 1.00 89.56 104 THR A N 1
ATOM 814 C CA . THR A 1 104 ? -9.231 -4.616 9.900 1.00 89.56 104 THR A CA 1
ATOM 815 C C . THR A 1 104 ? -8.052 -3.739 9.467 1.00 89.56 104 THR A C 1
ATOM 817 O O . THR A 1 104 ? -7.806 -3.551 8.269 1.00 89.56 104 THR A O 1
ATOM 820 N N . VAL A 1 105 ? -7.259 -3.242 10.423 1.00 90.94 105 VAL A N 1
ATOM 821 C CA . VAL A 1 105 ? -6.038 -2.467 10.118 1.00 90.94 105 VAL A CA 1
ATOM 822 C C . VAL A 1 105 ? -5.099 -3.260 9.206 1.00 90.94 105 VAL A C 1
ATOM 824 O O . VAL A 1 105 ? -4.460 -2.690 8.321 1.00 90.94 105 VAL A O 1
ATOM 827 N N . GLN A 1 106 ? -5.018 -4.579 9.396 1.00 91.44 106 GLN A N 1
ATOM 828 C CA . GLN A 1 106 ? -4.168 -5.458 8.597 1.00 91.44 106 GLN A CA 1
ATOM 829 C C . GLN A 1 106 ? -4.616 -5.532 7.130 1.00 91.44 106 GLN A C 1
ATOM 831 O O . GLN A 1 106 ? -3.781 -5.431 6.228 1.00 91.44 106 GLN A O 1
ATOM 836 N N . GLU A 1 107 ? -5.914 -5.697 6.876 1.00 90.38 107 GLU A N 1
ATOM 837 C CA . GLU A 1 107 ? -6.466 -5.729 5.515 1.00 90.38 107 GLU A CA 1
ATOM 838 C C . GLU A 1 107 ? -6.281 -4.384 4.812 1.00 90.38 107 GLU A C 1
ATOM 840 O O . GLU A 1 107 ? -5.812 -4.339 3.671 1.00 90.38 107 GLU A O 1
ATOM 845 N N . TYR A 1 108 ? -6.571 -3.291 5.522 1.00 92.56 108 TYR A N 1
ATOM 846 C CA . TYR A 1 108 ? -6.384 -1.936 5.017 1.00 92.56 108 TYR A CA 1
ATOM 847 C C . TYR A 1 108 ? -4.915 -1.659 4.665 1.00 92.56 108 TYR A C 1
ATOM 849 O O . TYR A 1 108 ? -4.609 -1.218 3.555 1.00 92.56 108 TYR A O 1
ATOM 857 N N . PHE A 1 109 ? -3.980 -2.000 5.557 1.00 92.19 109 PHE A N 1
ATOM 858 C CA . PHE A 1 109 ? -2.547 -1.860 5.291 1.00 92.19 109 PHE A CA 1
ATOM 859 C C . PHE A 1 109 ? -2.100 -2.701 4.087 1.00 92.19 109 PHE A C 1
ATOM 861 O O . PHE A 1 109 ? -1.308 -2.240 3.267 1.00 92.19 109 PHE A O 1
ATOM 868 N N . GLY A 1 110 ? -2.637 -3.916 3.936 1.00 91.00 110 GLY A N 1
ATOM 869 C CA . GLY A 1 110 ? -2.389 -4.760 2.768 1.00 91.00 110 GLY A CA 1
ATOM 870 C C . GLY A 1 110 ? -2.870 -4.126 1.459 1.00 91.00 110 GLY A C 1
ATOM 871 O O . GLY A 1 110 ? -2.165 -4.204 0.454 1.00 91.00 110 GLY A O 1
ATOM 872 N N . CYS A 1 111 ? -4.031 -3.466 1.467 1.00 90.50 111 CYS A N 1
ATOM 873 C CA . CYS A 1 111 ? -4.540 -2.715 0.318 1.00 90.50 111 CYS A CA 1
ATOM 874 C C . CYS A 1 111 ? -3.615 -1.544 -0.047 1.00 90.50 111 CYS A C 1
ATOM 876 O O . CYS A 1 111 ? -3.167 -1.440 -1.189 1.00 90.50 111 CYS A O 1
ATOM 878 N N . MET A 1 112 ? -3.237 -0.733 0.944 1.00 90.25 112 MET A N 1
ATOM 879 C CA . MET A 1 112 ? -2.312 0.389 0.757 1.00 90.25 112 MET A CA 1
ATOM 880 C C . MET A 1 112 ? -0.955 -0.063 0.216 1.00 90.25 112 MET A C 1
ATOM 882 O O . MET A 1 112 ? -0.410 0.564 -0.690 1.00 90.25 112 MET A O 1
ATOM 886 N N . LYS A 1 113 ? -0.434 -1.187 0.720 1.00 89.56 113 LYS A N 1
ATOM 887 C CA . LYS A 1 113 ? 0.830 -1.756 0.254 1.00 89.56 113 LYS A CA 1
ATOM 888 C C . LYS A 1 113 ? 0.794 -2.116 -1.229 1.00 89.56 113 LYS A C 1
ATOM 890 O O . LYS A 1 113 ? 1.754 -1.811 -1.922 1.00 89.56 113 LYS A O 1
ATOM 895 N N . ARG A 1 114 ? -0.309 -2.684 -1.730 1.00 86.75 114 ARG A N 1
ATOM 896 C CA . ARG A 1 114 ? -0.456 -2.976 -3.168 1.00 86.75 114 ARG A CA 1
ATOM 897 C C . ARG A 1 114 ? -0.386 -1.702 -4.010 1.00 86.75 114 ARG A C 1
ATOM 899 O O . ARG A 1 114 ? 0.370 -1.665 -4.970 1.00 86.75 114 ARG A O 1
ATOM 906 N N . LEU A 1 115 ? -1.097 -0.647 -3.603 1.00 88.06 115 LEU A N 1
ATOM 907 C CA . LEU A 1 115 ? -1.067 0.646 -4.299 1.00 88.06 115 LEU A CA 1
ATOM 908 C C . LEU A 1 115 ? 0.333 1.277 -4.290 1.00 88.06 115 LEU A C 1
ATOM 910 O O . LEU A 1 115 ? 0.771 1.823 -5.300 1.00 88.06 115 LEU A O 1
ATOM 914 N N . TRP A 1 116 ? 1.053 1.197 -3.167 1.00 88.00 116 TRP A N 1
ATOM 915 C CA . TRP A 1 116 ? 2.442 1.657 -3.098 1.00 88.00 116 TRP A CA 1
ATOM 916 C C . TRP A 1 116 ? 3.360 0.836 -3.994 1.00 88.00 116 TRP A C 1
ATOM 918 O O . TRP A 1 116 ? 4.166 1.424 -4.707 1.00 88.00 116 TRP A O 1
ATOM 928 N N . ASP A 1 117 ? 3.233 -0.490 -3.972 1.00 82.88 117 ASP A N 1
ATOM 929 C CA . ASP A 1 117 ? 4.042 -1.392 -4.791 1.00 82.88 117 ASP A CA 1
ATOM 930 C C . ASP A 1 117 ? 3.803 -1.150 -6.292 1.00 82.88 117 ASP A C 1
ATOM 932 O O . ASP A 1 117 ? 4.754 -1.174 -7.069 1.00 82.88 117 ASP A O 1
ATOM 936 N N . ASP A 1 118 ? 2.570 -0.831 -6.698 1.00 80.56 118 ASP A N 1
ATOM 937 C CA . ASP A 1 118 ? 2.253 -0.457 -8.080 1.00 80.56 118 ASP A CA 1
ATOM 938 C C . ASP A 1 118 ? 2.784 0.935 -8.456 1.00 80.56 118 ASP A C 1
ATOM 940 O O . ASP A 1 118 ? 3.233 1.134 -9.584 1.00 80.56 118 ASP A O 1
ATOM 944 N N . LEU A 1 119 ? 2.806 1.896 -7.524 1.00 78.81 119 LEU A N 1
ATOM 945 C CA . LEU A 1 119 ? 3.389 3.224 -7.756 1.00 78.81 119 LEU A CA 1
ATOM 946 C C . LEU A 1 119 ? 4.920 3.204 -7.860 1.00 78.81 119 LEU A C 1
ATOM 948 O O . LEU A 1 119 ? 5.478 4.005 -8.610 1.00 78.81 119 LEU A O 1
ATOM 952 N N . ILE A 1 120 ? 5.599 2.281 -7.166 1.00 73.31 120 ILE A N 1
ATOM 953 C CA . ILE A 1 120 ? 7.065 2.127 -7.236 1.00 73.31 120 ILE A CA 1
ATOM 954 C C . ILE A 1 120 ? 7.535 1.919 -8.680 1.00 73.31 120 ILE A C 1
ATOM 956 O O . ILE A 1 120 ? 8.604 2.401 -9.047 1.00 73.31 120 ILE A O 1
ATOM 960 N N . ASP A 1 121 ? 6.740 1.253 -9.519 1.00 66.12 121 ASP A N 1
ATOM 961 C CA . ASP A 1 121 ? 7.100 1.002 -10.918 1.00 66.12 121 ASP A CA 1
ATOM 962 C C . ASP A 1 121 ? 7.146 2.277 -11.777 1.00 66.12 121 ASP A C 1
ATOM 964 O O . ASP A 1 121 ? 7.768 2.277 -12.846 1.00 66.12 121 ASP A O 1
ATOM 968 N N . TYR A 1 122 ? 6.512 3.356 -11.310 1.00 67.19 122 TYR A N 1
ATOM 969 C CA . TYR A 1 122 ? 6.483 4.670 -11.954 1.00 67.19 122 TYR A CA 1
ATOM 970 C C . TYR A 1 122 ? 7.413 5.689 -11.276 1.00 67.19 122 TYR A C 1
ATOM 972 O O . TYR A 1 122 ? 7.753 6.708 -11.880 1.00 67.19 122 TYR A O 1
ATOM 980 N N . GLU A 1 123 ? 7.849 5.430 -10.040 1.00 63.78 123 GLU A N 1
ATOM 981 C CA . GLU A 1 123 ? 8.806 6.275 -9.328 1.00 63.78 123 GLU A CA 1
ATOM 982 C C . GLU A 1 123 ? 10.216 6.084 -9.913 1.00 63.78 123 GLU A C 1
ATOM 984 O O . GLU A 1 123 ? 10.849 5.036 -9.781 1.00 63.78 123 GLU A O 1
ATOM 989 N N . LEU A 1 124 ? 10.721 7.118 -10.593 1.00 55.38 124 LEU A N 1
ATOM 990 C CA . LEU A 1 124 ? 12.060 7.116 -11.182 1.00 55.38 124 LEU A CA 1
ATOM 991 C C . LEU A 1 124 ? 13.121 6.926 -10.091 1.00 55.38 124 LEU A C 1
ATOM 993 O O . LEU A 1 124 ? 13.293 7.780 -9.219 1.00 55.38 124 LEU A O 1
ATOM 997 N N . ILE A 1 125 ? 13.886 5.837 -10.176 1.00 54.75 125 ILE A N 1
ATOM 998 C CA . ILE A 1 125 ? 15.108 5.674 -9.386 1.00 54.75 125 ILE A CA 1
ATOM 999 C C . ILE A 1 125 ? 16.129 6.689 -9.924 1.00 54.75 125 ILE A C 1
ATOM 1001 O O . ILE A 1 125 ? 16.457 6.636 -11.113 1.00 54.75 125 ILE A O 1
ATOM 1005 N N . PRO A 1 126 ? 16.653 7.616 -9.098 1.00 53.75 126 PRO A N 1
ATOM 1006 C CA . PRO A 1 126 ? 17.644 8.569 -9.567 1.00 53.75 126 PRO A CA 1
ATOM 1007 C C . PRO A 1 126 ? 18.878 7.843 -10.110 1.00 53.75 126 PRO A C 1
ATOM 1009 O O . PRO A 1 126 ? 19.460 6.985 -9.444 1.00 53.75 126 PRO A O 1
ATOM 1012 N N . ALA A 1 127 ? 19.307 8.252 -11.304 1.00 51.09 127 ALA A N 1
ATOM 1013 C CA . ALA A 1 127 ? 20.491 7.782 -12.025 1.00 51.09 127 ALA A CA 1
ATOM 1014 C C . ALA A 1 127 ? 21.765 7.642 -11.174 1.00 51.09 127 ALA A C 1
ATOM 1016 O O . ALA A 1 127 ? 22.637 6.824 -11.457 1.00 51.09 127 ALA A O 1
ATOM 1017 N N . CYS A 1 128 ? 21.865 8.457 -10.124 1.00 54.03 128 CYS A N 1
ATOM 1018 C CA . CYS A 1 128 ? 23.062 8.676 -9.326 1.00 54.03 128 CYS A CA 1
ATOM 1019 C C . CYS A 1 128 ? 23.567 7.459 -8.545 1.00 54.03 128 CYS A C 1
ATOM 1021 O O . CYS A 1 128 ? 24.653 7.511 -7.977 1.00 54.03 128 CYS A O 1
ATOM 1023 N N . CYS A 1 129 ? 22.754 6.411 -8.422 1.00 50.75 129 CYS A N 1
ATOM 1024 C CA . CYS A 1 129 ? 22.830 5.558 -7.247 1.00 50.75 129 CYS A CA 1
ATOM 1025 C C . CYS A 1 129 ? 22.697 4.053 -7.567 1.00 50.75 129 CYS A C 1
ATOM 1027 O O . CYS A 1 129 ? 22.413 3.242 -6.683 1.00 50.75 129 CYS A O 1
ATOM 1029 N N . PHE A 1 130 ? 22.944 3.663 -8.825 1.00 46.41 130 PHE A N 1
ATOM 1030 C CA . PHE A 1 130 ? 23.016 2.259 -9.247 1.00 46.41 130 PHE A CA 1
ATOM 1031 C C . PHE A 1 130 ? 24.061 1.492 -8.419 1.00 46.41 130 PHE A C 1
ATOM 1033 O O . PHE A 1 130 ? 25.263 1.696 -8.561 1.00 46.41 130 PHE A O 1
ATOM 1040 N N . GLY A 1 131 ? 23.593 0.604 -7.537 1.00 51.09 131 GLY A N 1
ATOM 1041 C CA . GLY A 1 131 ? 24.445 -0.334 -6.797 1.00 51.09 131 GLY A CA 1
ATOM 1042 C C . GLY A 1 131 ? 25.242 0.256 -5.629 1.00 51.09 131 GLY A C 1
ATOM 1043 O O . GLY A 1 131 ? 26.020 -0.468 -5.012 1.00 51.09 131 GLY A O 1
ATOM 1044 N N . GLN A 1 132 ? 25.039 1.529 -5.284 1.00 52.34 132 GLN A N 1
ATOM 1045 C CA . GLN A 1 132 ? 25.711 2.166 -4.150 1.00 52.34 132 GLN A CA 1
ATOM 1046 C C . GLN A 1 132 ? 24.733 2.361 -2.988 1.00 52.34 132 GLN A C 1
ATOM 1048 O O . GLN A 1 132 ? 23.960 3.317 -2.939 1.00 52.34 132 GLN A O 1
ATOM 1053 N N . SER A 1 133 ? 24.782 1.443 -2.018 1.00 53.25 133 SER A N 1
ATOM 1054 C CA . SER A 1 133 ? 23.957 1.459 -0.795 1.00 53.25 133 SER A CA 1
ATOM 1055 C C . SER A 1 133 ? 24.220 2.663 0.126 1.00 53.25 133 SER A C 1
ATOM 1057 O O . SER A 1 133 ? 23.499 2.881 1.101 1.00 53.25 133 SER A O 1
ATOM 1059 N N . ASN A 1 134 ? 25.245 3.461 -0.172 1.00 57.62 134 ASN A N 1
ATOM 1060 C CA . ASN A 1 134 ? 25.681 4.620 0.598 1.00 57.62 134 ASN A CA 1
ATOM 1061 C C . ASN A 1 134 ? 25.298 5.971 -0.030 1.00 57.62 134 ASN A C 1
ATOM 1063 O O . ASN A 1 134 ? 25.687 6.999 0.519 1.00 57.62 134 ASN A O 1
ATOM 1067 N N . CYS A 1 135 ? 24.519 6.002 -1.114 1.00 68.00 135 CYS A N 1
ATOM 1068 C CA . CYS A 1 135 ? 24.110 7.265 -1.713 1.00 68.00 135 CYS A CA 1
ATOM 1069 C C . CYS A 1 135 ? 23.091 8.033 -0.848 1.00 68.00 135 CYS A C 1
ATOM 1071 O O . CYS A 1 135 ? 21.982 7.562 -0.579 1.00 68.00 135 CYS A O 1
ATOM 1073 N N . GLU A 1 136 ? 23.459 9.252 -0.449 1.00 71.25 136 GLU A N 1
ATOM 1074 C CA . GLU A 1 136 ? 22.648 10.128 0.404 1.00 71.25 136 GLU A CA 1
ATOM 1075 C C . GLU A 1 136 ? 21.322 10.536 -0.258 1.00 71.25 136 GLU A C 1
ATOM 1077 O O . GLU A 1 136 ? 20.281 10.630 0.395 1.00 71.25 136 GLU A O 1
ATOM 1082 N N . THR A 1 137 ? 21.323 10.703 -1.583 1.00 66.56 137 THR A N 1
ATOM 1083 C CA . THR A 1 137 ? 20.123 11.031 -2.363 1.00 66.56 137 THR A CA 1
ATOM 1084 C C . THR A 1 137 ? 19.101 9.899 -2.332 1.00 66.56 137 THR A C 1
ATOM 1086 O O . THR A 1 137 ? 17.910 10.159 -2.174 1.00 66.56 137 THR A O 1
ATOM 1089 N N . THR A 1 138 ? 19.543 8.640 -2.410 1.00 65.75 138 THR A N 1
ATOM 1090 C CA . THR A 1 138 ? 18.647 7.479 -2.307 1.00 65.75 138 THR A CA 1
ATOM 1091 C C . THR A 1 138 ? 18.053 7.373 -0.915 1.00 65.75 138 THR A C 1
ATOM 1093 O O . THR A 1 138 ? 16.842 7.240 -0.792 1.00 65.75 138 THR A O 1
ATOM 1096 N N . LYS A 1 139 ? 18.871 7.510 0.136 1.00 72.94 139 LYS A N 1
ATOM 1097 C CA . LYS A 1 139 ? 18.379 7.488 1.523 1.00 72.94 139 LYS A CA 1
ATOM 1098 C C . LYS A 1 139 ? 17.348 8.585 1.770 1.00 72.94 139 LYS A C 1
ATOM 1100 O O . LYS A 1 139 ? 16.306 8.336 2.375 1.00 72.94 139 LYS A O 1
ATOM 1105 N N . THR A 1 140 ? 17.612 9.783 1.254 1.00 71.62 140 THR A N 1
ATOM 1106 C CA . THR A 1 140 ? 16.697 10.917 1.377 1.00 71.62 140 THR A CA 1
ATOM 1107 C C . THR A 1 140 ? 15.397 10.641 0.623 1.00 71.62 140 THR A C 1
ATOM 1109 O O . THR A 1 140 ? 14.325 10.800 1.197 1.00 71.62 140 THR A O 1
ATOM 1112 N N . LEU A 1 141 ? 15.457 10.137 -0.612 1.00 71.19 141 LEU A N 1
ATOM 1113 C CA . LEU A 1 141 ? 14.261 9.812 -1.390 1.00 71.19 141 LEU A CA 1
ATOM 1114 C C . LEU A 1 141 ? 13.426 8.700 -0.737 1.00 71.19 141 LEU A C 1
ATOM 1116 O O . LEU A 1 141 ? 12.226 8.872 -0.558 1.00 71.19 141 LEU A O 1
ATOM 1120 N N . THR A 1 142 ? 14.054 7.605 -0.300 1.00 72.81 142 THR A N 1
ATOM 1121 C CA . THR A 1 142 ? 13.353 6.509 0.385 1.00 72.81 142 THR A CA 1
ATOM 1122 C C . THR A 1 142 ? 12.723 6.982 1.694 1.00 72.81 142 THR A C 1
ATOM 1124 O O . THR A 1 142 ? 11.567 6.668 1.960 1.00 72.81 142 THR A O 1
ATOM 1127 N N . SER A 1 143 ? 13.425 7.808 2.480 1.00 76.19 143 SER A N 1
ATOM 1128 C CA . SER A 1 143 ? 12.866 8.361 3.723 1.00 76.19 143 SER A CA 1
ATOM 1129 C C . SER A 1 143 ? 11.693 9.319 3.479 1.00 76.19 143 SER A C 1
ATOM 1131 O O . SER A 1 143 ? 10.738 9.334 4.258 1.00 76.19 143 SER A O 1
ATOM 1133 N N . LEU A 1 144 ? 11.720 10.089 2.385 1.00 78.38 144 LEU A N 1
ATOM 1134 C CA . LEU A 1 144 ? 10.603 10.937 1.970 1.00 78.38 144 LEU A CA 1
ATOM 1135 C C . LEU A 1 144 ? 9.392 10.101 1.547 1.00 78.38 144 LEU A C 1
ATOM 1137 O O . LEU A 1 144 ? 8.289 10.381 2.025 1.00 78.38 144 LEU A O 1
ATOM 1141 N N . SER A 1 145 ? 9.590 9.067 0.725 1.00 80.56 145 SER A N 1
ATOM 1142 C CA . SER A 1 145 ? 8.519 8.152 0.314 1.00 80.56 145 SER A CA 1
ATOM 1143 C C . SER A 1 145 ? 7.926 7.411 1.515 1.00 80.56 145 SER A C 1
ATOM 1145 O O . SER A 1 145 ? 6.709 7.377 1.677 1.00 80.56 145 SER A O 1
ATOM 1147 N N . ASP A 1 146 ? 8.753 6.898 2.428 1.00 82.38 146 ASP A N 1
ATOM 1148 C CA . ASP A 1 146 ? 8.280 6.221 3.643 1.00 82.38 146 ASP A CA 1
ATOM 1149 C C . ASP A 1 146 ? 7.497 7.162 4.561 1.00 82.38 146 ASP A C 1
ATOM 1151 O O . ASP A 1 146 ? 6.483 6.778 5.155 1.00 82.38 146 ASP A O 1
ATOM 1155 N N . ARG A 1 147 ? 7.920 8.427 4.644 1.00 84.94 147 ARG A N 1
ATOM 1156 C CA . ARG A 1 147 ? 7.185 9.461 5.373 1.00 84.94 147 ARG A CA 1
ATOM 1157 C C . ARG A 1 147 ? 5.818 9.730 4.741 1.00 84.94 147 ARG A C 1
ATOM 1159 O O . ARG A 1 147 ? 4.835 9.812 5.475 1.00 84.94 147 ARG A O 1
ATOM 1166 N N . GLN A 1 148 ? 5.737 9.833 3.415 1.00 85.81 148 GLN A N 1
ATOM 1167 C CA . GLN A 1 148 ? 4.463 10.009 2.709 1.00 85.81 148 GLN A CA 1
ATOM 1168 C C . GLN A 1 148 ? 3.538 8.804 2.908 1.00 85.81 148 GLN A C 1
ATOM 1170 O O . GLN A 1 148 ? 2.383 8.982 3.291 1.00 85.81 148 GLN A O 1
ATOM 1175 N N . ARG A 1 149 ? 4.050 7.578 2.748 1.00 90.44 149 ARG A N 1
ATOM 1176 C CA . ARG A 1 149 ? 3.297 6.333 2.985 1.00 90.44 149 ARG A CA 1
ATOM 1177 C C . ARG A 1 149 ? 2.725 6.278 4.396 1.00 90.44 149 ARG A C 1
ATOM 1179 O O . ARG A 1 149 ? 1.553 5.956 4.572 1.00 90.44 149 ARG A O 1
ATOM 11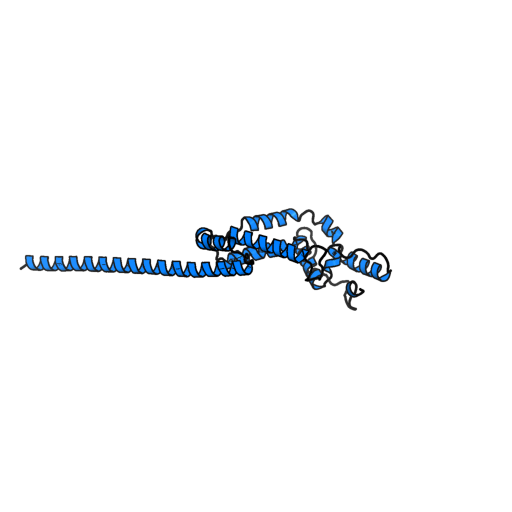86 N N . LYS A 1 150 ? 3.517 6.678 5.397 1.00 90.75 150 LYS A N 1
ATOM 1187 C CA . LYS A 1 150 ? 3.061 6.786 6.789 1.00 90.75 150 LYS A CA 1
ATOM 1188 C C . LYS A 1 150 ? 1.892 7.754 6.936 1.00 90.75 150 LYS A C 1
ATOM 1190 O O . LYS A 1 150 ? 0.908 7.405 7.576 1.00 90.75 150 LYS A O 1
ATOM 1195 N N . TYR A 1 151 ? 1.966 8.943 6.344 1.00 89.38 151 TYR A N 1
ATOM 1196 C CA . TYR A 1 151 ? 0.863 9.901 6.433 1.00 89.38 151 TYR A CA 1
ATOM 1197 C C . TYR A 1 151 ? -0.391 9.417 5.712 1.00 89.38 151 TYR A C 1
ATOM 1199 O O . TYR A 1 151 ? -1.475 9.511 6.278 1.00 89.38 151 TYR A O 1
ATOM 1207 N N . HIS A 1 152 ? -0.257 8.839 4.520 1.00 89.12 152 HIS A N 1
ATOM 1208 C CA . HIS A 1 152 ? -1.393 8.257 3.807 1.00 89.12 152 HIS A CA 1
ATOM 1209 C C . HIS A 1 152 ? -2.055 7.125 4.593 1.00 89.12 152 HIS A C 1
ATOM 1211 O O . HIS A 1 152 ? -3.278 7.094 4.700 1.00 89.12 152 HIS A O 1
ATOM 1217 N N . PHE A 1 153 ? -1.259 6.250 5.215 1.00 92.25 153 PHE A N 1
ATOM 1218 C CA . PHE A 1 153 ? -1.776 5.223 6.112 1.00 92.25 153 PHE A CA 1
ATOM 1219 C C . PHE A 1 153 ? -2.588 5.841 7.255 1.00 92.25 153 PHE A C 1
ATOM 1221 O O . PHE A 1 153 ? -3.762 5.512 7.399 1.00 92.25 153 PHE A O 1
ATOM 1228 N N . LEU A 1 154 ? -2.003 6.782 8.006 1.00 89.38 154 LEU A N 1
ATOM 1229 C CA . LEU A 1 154 ? -2.651 7.400 9.167 1.00 89.38 154 LEU A CA 1
ATOM 1230 C C . LEU A 1 154 ? -3.919 8.194 8.809 1.00 89.38 154 LEU A C 1
ATOM 1232 O O . LEU A 1 154 ? -4.895 8.131 9.549 1.00 89.38 154 LEU A O 1
ATOM 1236 N N . MET A 1 155 ? -3.937 8.905 7.677 1.00 87.50 155 MET A N 1
ATOM 1237 C CA . MET A 1 155 ? -5.095 9.699 7.235 1.00 87.50 155 MET A CA 1
ATOM 1238 C C . MET A 1 155 ? -6.314 8.852 6.846 1.00 87.50 155 MET A C 1
ATOM 1240 O O . MET A 1 155 ? -7.435 9.371 6.817 1.00 87.50 155 MET A O 1
ATOM 1244 N N . GLY A 1 156 ? -6.113 7.583 6.491 1.00 88.88 156 GLY A N 1
ATOM 1245 C CA . GLY A 1 156 ? -7.204 6.688 6.112 1.00 88.88 156 GLY A CA 1
ATOM 1246 C C . GLY A 1 156 ? -7.699 5.765 7.224 1.00 88.88 156 GLY A C 1
ATOM 1247 O O . GLY A 1 156 ? -8.704 5.089 7.017 1.00 88.88 156 GLY A O 1
ATOM 1248 N N . LEU A 1 157 ? -7.051 5.755 8.394 1.00 90.31 157 LEU A N 1
ATOM 1249 C CA . LEU A 1 157 ? -7.505 4.979 9.553 1.00 90.31 157 LEU A CA 1
ATOM 1250 C C . LEU A 1 157 ? -8.857 5.469 10.081 1.00 90.31 157 LEU A C 1
ATOM 1252 O O . LEU A 1 157 ? -9.207 6.646 9.958 1.00 90.31 157 LEU A O 1
ATOM 1256 N N . ASP A 1 158 ? -9.588 4.567 10.736 1.00 86.00 158 ASP A N 1
ATOM 1257 C CA . ASP A 1 158 ? -10.825 4.920 11.429 1.00 86.00 158 ASP A CA 1
ATOM 1258 C C . ASP A 1 158 ? -10.538 5.851 12.622 1.00 86.00 158 ASP A C 1
ATOM 1260 O O . ASP A 1 158 ? -10.054 5.445 13.686 1.00 86.00 158 ASP A O 1
ATOM 1264 N N . GLY A 1 159 ? -10.864 7.133 12.440 1.00 79.81 159 GLY A N 1
ATOM 1265 C CA . GLY A 1 159 ? -10.666 8.175 13.442 1.00 79.81 159 GLY A CA 1
ATOM 1266 C C . GLY A 1 159 ? -11.488 7.979 14.717 1.00 79.81 159 GLY A C 1
ATOM 1267 O O . GLY A 1 159 ? -11.098 8.507 15.756 1.00 79.81 159 GLY A O 1
ATOM 1268 N N . THR A 1 160 ? -12.578 7.204 14.681 1.00 78.50 160 THR A N 1
ATOM 1269 C CA . THR A 1 160 ? -13.433 6.987 15.859 1.00 78.50 160 THR A CA 1
ATOM 1270 C C . THR A 1 160 ? -12.786 6.053 16.879 1.00 78.50 160 THR A C 1
ATOM 1272 O O . THR A 1 160 ? -12.903 6.276 18.084 1.00 78.50 160 THR A O 1
ATOM 1275 N N . ARG A 1 161 ? -12.059 5.033 16.407 1.00 76.31 161 ARG A N 1
ATOM 1276 C CA . ARG A 1 161 ? -11.425 4.016 17.259 1.00 76.31 161 ARG A CA 1
ATOM 1277 C C . ARG A 1 161 ? -9.943 4.286 17.487 1.00 76.31 161 ARG A C 1
ATOM 1279 O O . ARG A 1 161 ? -9.440 4.032 18.575 1.00 76.31 161 ARG A O 1
ATOM 1286 N N . LEU A 1 162 ? -9.250 4.812 16.476 1.00 83.81 162 LEU A N 1
ATOM 1287 C CA . LEU A 1 162 ? -7.789 4.948 16.474 1.00 83.81 162 LEU A CA 1
ATOM 1288 C C . LEU A 1 162 ? -7.315 6.405 16.590 1.00 83.81 162 LEU A C 1
ATOM 1290 O O . LEU A 1 162 ? -6.110 6.643 16.686 1.00 83.81 162 LEU A O 1
ATOM 1294 N N . GLY A 1 163 ? -8.254 7.362 16.628 1.00 81.94 163 GLY A N 1
ATOM 1295 C CA . GLY A 1 163 ? -8.054 8.816 16.718 1.00 81.94 163 GLY A CA 1
ATOM 1296 C C . GLY A 1 163 ? -6.908 9.256 17.624 1.00 81.94 163 GLY A C 1
ATOM 1297 O O . GLY A 1 163 ? -5.957 9.921 17.204 1.00 81.94 163 GLY A O 1
ATOM 1298 N N . THR A 1 164 ? -6.998 8.860 18.891 1.00 85.62 164 THR A N 1
ATOM 1299 C CA . THR A 1 164 ? -6.039 9.237 19.933 1.00 85.62 164 THR A CA 1
ATOM 1300 C C . THR A 1 164 ? -4.659 8.633 19.686 1.00 85.62 164 THR A C 1
ATOM 1302 O O . THR A 1 164 ? -3.653 9.327 19.812 1.00 85.62 164 THR A O 1
ATOM 1305 N N . THR A 1 165 ? -4.591 7.362 19.290 1.00 84.56 165 THR A N 1
ATOM 1306 C CA . THR A 1 165 ? -3.319 6.655 19.096 1.00 84.56 165 THR A CA 1
ATOM 1307 C C . THR A 1 165 ? -2.543 7.211 17.912 1.00 84.56 165 THR A C 1
ATOM 1309 O O . THR A 1 165 ? -1.353 7.489 18.056 1.00 84.56 165 THR A O 1
ATOM 1312 N N . TRP A 1 166 ? -3.186 7.455 16.764 1.00 86.12 166 TRP A N 1
ATOM 1313 C CA . TRP A 1 166 ? -2.462 8.064 15.646 1.00 86.12 166 TRP A CA 1
ATOM 1314 C C . TRP A 1 166 ? -2.091 9.529 15.912 1.00 86.12 166 TRP A C 1
ATOM 1316 O O . TRP A 1 166 ? -1.003 9.945 15.516 1.00 86.12 166 TRP A O 1
ATOM 1326 N N . SER A 1 167 ? -2.917 10.287 16.646 1.00 87.06 167 SER A N 1
ATOM 1327 C CA . SER A 1 167 ? -2.566 11.648 17.086 1.00 87.06 167 SER A CA 1
ATOM 1328 C C . SER A 1 167 ? -1.320 11.646 17.977 1.00 87.06 167 SER A C 1
ATOM 1330 O O . SER A 1 167 ? -0.399 12.432 17.763 1.00 87.06 167 SER A O 1
ATOM 1332 N N . ASN A 1 168 ? -1.235 10.705 18.923 1.00 88.94 168 ASN A N 1
ATOM 1333 C CA . ASN A 1 168 ? -0.054 10.526 19.766 1.00 88.94 168 ASN A CA 1
ATOM 1334 C C . ASN A 1 168 ? 1.180 10.160 18.934 1.00 88.94 168 ASN A C 1
ATOM 1336 O O . ASN A 1 168 ? 2.240 10.748 19.135 1.00 88.94 168 ASN A O 1
ATOM 1340 N N . ILE A 1 169 ? 1.034 9.253 17.962 1.00 88.31 169 ILE A N 1
ATOM 1341 C CA . ILE A 1 169 ? 2.105 8.860 17.033 1.00 88.31 169 ILE A CA 1
ATOM 1342 C C . ILE A 1 169 ? 2.655 10.063 16.252 1.00 88.31 169 ILE A C 1
ATOM 1344 O O . ILE A 1 169 ? 3.865 10.139 16.028 1.00 88.31 169 ILE A O 1
ATOM 1348 N N . LEU A 1 170 ? 1.805 11.015 15.852 1.00 86.00 170 LEU A N 1
ATOM 1349 C CA . LEU A 1 170 ? 2.248 12.237 15.168 1.00 86.00 170 LEU A CA 1
ATOM 1350 C C . LEU A 1 170 ? 3.071 13.168 16.066 1.00 86.00 170 LEU A C 1
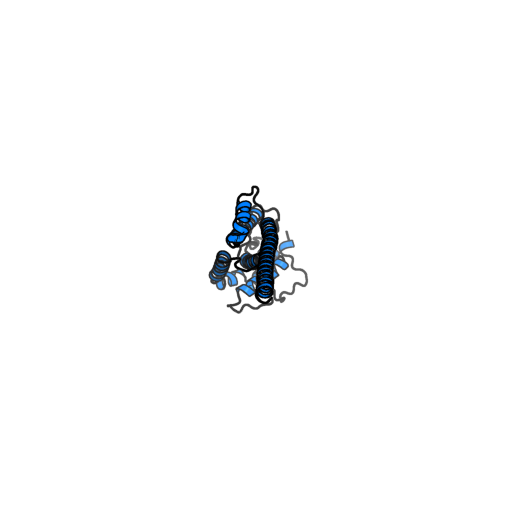ATOM 1352 O O . LEU A 1 170 ? 3.946 13.872 15.563 1.00 86.00 170 LEU A O 1
ATOM 1356 N N . CYS A 1 171 ? 2.827 13.148 17.375 1.00 87.88 171 CYS A N 1
ATOM 1357 C CA . CYS A 1 171 ? 3.531 13.977 18.352 1.00 87.88 171 CYS A CA 1
ATOM 1358 C C . CYS A 1 171 ? 4.834 13.346 18.878 1.00 87.88 171 CYS A C 1
ATOM 1360 O O . CYS A 1 171 ? 5.608 14.027 19.549 1.00 87.88 171 CYS A O 1
ATOM 1362 N N . MET A 1 172 ? 5.102 12.066 18.592 1.00 86.31 172 MET A N 1
ATOM 1363 C CA . MET A 1 172 ? 6.314 11.377 19.054 1.00 86.31 172 MET A CA 1
ATOM 1364 C C . MET A 1 172 ? 7.590 11.983 18.452 1.00 86.31 172 MET A C 1
ATOM 1366 O O . MET A 1 172 ? 7.674 12.214 17.244 1.00 86.31 172 MET A O 1
ATOM 1370 N N . GLN A 1 173 ? 8.616 12.158 19.290 1.00 83.69 173 GLN A N 1
ATOM 1371 C CA . GLN A 1 173 ? 9.975 12.510 18.874 1.00 83.69 173 GLN A CA 1
ATOM 1372 C C . GLN A 1 173 ? 10.979 11.506 19.473 1.00 83.69 173 GLN A C 1
ATOM 1374 O O . GLN A 1 173 ? 11.044 11.400 20.699 1.00 83.69 173 GLN A O 1
ATOM 1379 N N . PRO A 1 174 ? 11.761 10.773 18.651 1.00 81.94 174 PRO A N 1
ATOM 1380 C CA . PRO A 1 174 ? 11.772 10.792 17.185 1.00 81.94 174 PRO A CA 1
ATOM 1381 C C . PRO A 1 174 ? 10.529 10.129 16.567 1.00 81.94 174 PRO A C 1
ATOM 1383 O O . PRO A 1 174 ? 9.946 9.205 17.133 1.00 81.94 174 PRO A O 1
ATOM 1386 N N . SER A 1 175 ? 10.135 10.598 15.378 1.00 80.00 175 SER A N 1
ATOM 1387 C CA . SER A 1 175 ? 8.962 10.068 14.676 1.00 80.00 175 SER A CA 1
ATOM 1388 C C . SER A 1 175 ? 9.180 8.600 14.274 1.00 80.00 175 SER A C 1
ATOM 1390 O O . SER A 1 175 ? 10.194 8.290 13.641 1.00 80.00 175 SER A O 1
ATOM 1392 N N . PRO A 1 176 ? 8.238 7.692 14.576 1.00 88.06 176 PRO A N 1
ATOM 1393 C CA . PRO A 1 176 ? 8.368 6.280 14.232 1.00 88.06 176 PRO A CA 1
ATOM 1394 C C . PRO A 1 176 ? 8.365 6.064 12.712 1.00 88.06 176 PRO A C 1
ATOM 1396 O O . PRO A 1 176 ? 7.772 6.839 11.950 1.00 88.06 176 PRO A O 1
ATOM 1399 N N . ASN A 1 177 ? 9.022 4.992 12.267 1.00 89.56 177 ASN A N 1
ATOM 1400 C CA . ASN A 1 177 ? 8.954 4.541 10.877 1.00 89.56 177 ASN A CA 1
ATOM 1401 C C . ASN A 1 177 ? 7.596 3.871 10.577 1.00 89.56 177 ASN A C 1
ATOM 1403 O O . ASN A 1 177 ? 6.834 3.558 11.492 1.00 89.56 177 ASN A O 1
ATOM 1407 N N . LEU A 1 178 ? 7.302 3.640 9.292 1.00 89.75 178 LEU A N 1
ATOM 1408 C CA . LEU A 1 178 ? 6.027 3.068 8.840 1.00 89.75 178 LEU A CA 1
ATOM 1409 C C . LEU A 1 178 ? 5.690 1.735 9.529 1.00 89.75 178 LEU A C 1
ATOM 1411 O O . LEU A 1 178 ? 4.557 1.542 9.966 1.00 89.75 178 LEU A O 1
ATOM 1415 N N . GLN A 1 179 ? 6.670 0.840 9.668 1.00 90.06 179 GLN A N 1
ATOM 1416 C CA . GLN A 1 179 ? 6.466 -0.475 10.277 1.00 90.06 179 GLN A CA 1
ATOM 1417 C C . GLN A 1 179 ? 6.162 -0.370 11.776 1.00 90.06 179 GLN A C 1
ATOM 1419 O O . G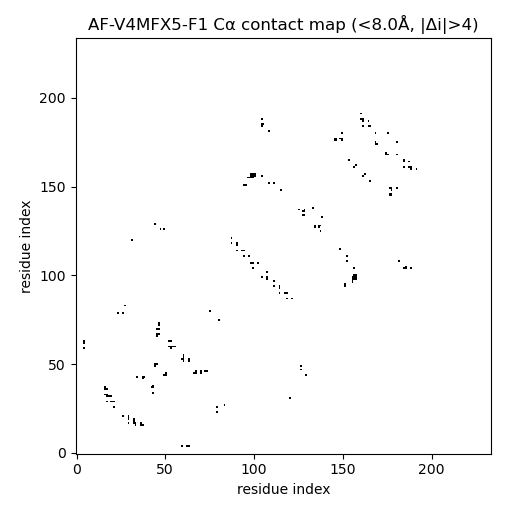LN A 1 179 ? 5.240 -1.014 12.272 1.00 90.06 179 GLN A O 1
ATOM 1424 N N . SER A 1 180 ? 6.907 0.462 12.504 1.00 90.50 180 SER A N 1
ATOM 1425 C CA . SER A 1 180 ? 6.646 0.741 13.916 1.00 90.50 180 SER A CA 1
ATOM 1426 C C . SER A 1 180 ? 5.261 1.360 14.108 1.00 90.50 180 SER A C 1
ATOM 1428 O O . SER A 1 180 ? 4.536 0.954 15.010 1.00 90.50 180 SER A O 1
ATOM 1430 N N . THR A 1 181 ? 4.866 2.303 13.245 1.00 91.50 181 THR A N 1
ATOM 1431 C CA . THR A 1 181 ? 3.521 2.893 13.247 1.00 91.50 181 THR A CA 1
ATOM 1432 C C . THR A 1 181 ? 2.438 1.836 13.046 1.00 91.50 181 THR A C 1
ATOM 1434 O O . THR A 1 181 ? 1.496 1.793 13.831 1.00 91.50 181 THR A O 1
ATOM 1437 N N . PHE A 1 182 ? 2.587 0.952 12.058 1.00 92.69 182 PHE A N 1
ATOM 1438 C CA . PHE A 1 182 ? 1.656 -0.157 11.836 1.00 92.69 182 PHE A CA 1
ATOM 1439 C C . PHE A 1 182 ? 1.519 -1.053 13.078 1.00 92.69 182 PHE A C 1
ATOM 1441 O O . PHE A 1 182 ? 0.404 -1.317 13.527 1.00 92.69 182 PHE A O 1
ATOM 1448 N N . ASN A 1 183 ? 2.642 -1.447 13.687 1.00 91.38 183 ASN A N 1
ATOM 1449 C CA . ASN A 1 183 ? 2.651 -2.299 14.880 1.00 91.38 183 ASN A CA 1
ATOM 1450 C C . ASN A 1 183 ? 1.955 -1.642 16.089 1.00 91.38 183 ASN A C 1
ATOM 1452 O O . ASN A 1 183 ? 1.277 -2.319 16.857 1.00 91.38 183 ASN A O 1
ATOM 1456 N N . MET A 1 184 ? 2.097 -0.326 16.266 1.00 90.12 184 MET A N 1
ATOM 1457 C CA . MET A 1 184 ? 1.408 0.394 17.344 1.00 90.12 184 MET A CA 1
ATOM 1458 C C . MET A 1 184 ? -0.106 0.453 17.119 1.00 90.12 184 MET A C 1
ATOM 1460 O O . MET A 1 184 ? -0.881 0.292 18.059 1.00 90.12 184 MET A O 1
ATOM 1464 N N . ILE A 1 185 ? -0.538 0.646 15.872 1.00 91.81 185 ILE A N 1
ATOM 1465 C CA . ILE A 1 185 ? -1.961 0.728 15.533 1.00 91.81 185 ILE A CA 1
ATOM 1466 C C . ILE A 1 185 ? -2.646 -0.639 15.649 1.00 91.81 185 ILE A C 1
ATOM 1468 O O . ILE A 1 185 ? -3.725 -0.722 16.232 1.00 91.81 185 ILE A O 1
ATOM 1472 N N . ILE A 1 186 ? -2.025 -1.720 15.161 1.00 90.62 186 ILE A N 1
ATOM 1473 C CA . ILE A 1 186 ? -2.609 -3.068 15.276 1.00 90.62 186 ILE A CA 1
ATOM 1474 C C . ILE A 1 186 ? -2.713 -3.511 16.742 1.00 90.62 186 ILE A C 1
ATOM 1476 O O . ILE A 1 186 ? -3.668 -4.180 17.135 1.00 90.62 186 ILE A O 1
ATOM 1480 N N . GLN A 1 187 ? -1.758 -3.095 17.580 1.00 88.56 187 GLN A N 1
ATOM 1481 C CA . GLN A 1 187 ? -1.832 -3.328 19.017 1.00 88.56 187 GLN A CA 1
ATOM 1482 C C . GLN A 1 187 ? -3.048 -2.621 19.633 1.00 88.56 187 GLN A C 1
ATOM 1484 O O . GLN A 1 187 ? -3.780 -3.252 20.396 1.00 88.56 187 GLN A O 1
ATOM 1489 N N . GLU A 1 188 ? -3.307 -1.359 19.280 1.00 88.19 188 GLU A N 1
ATOM 1490 C CA . GLU A 1 188 ? -4.494 -0.645 19.768 1.00 88.19 188 GLU A CA 1
ATOM 1491 C C . GLU A 1 188 ? -5.798 -1.280 19.266 1.00 88.19 188 GLU A C 1
ATOM 1493 O O . GLU A 1 188 ? -6.730 -1.436 20.050 1.00 88.19 188 GLU A O 1
ATOM 1498 N N . GLU A 1 189 ? -5.874 -1.703 18.000 1.00 88.19 189 GLU A N 1
ATOM 1499 C CA . GLU A 1 189 ? -7.066 -2.370 17.450 1.00 88.19 189 GLU A CA 1
ATOM 1500 C C . GLU A 1 189 ? -7.409 -3.656 18.223 1.00 88.19 189 GLU A C 1
ATOM 1502 O O . GLU A 1 189 ? -8.569 -3.891 18.585 1.00 88.19 189 GLU A O 1
ATOM 1507 N N . ASN A 1 190 ? -6.396 -4.457 18.560 1.00 86.81 190 ASN A N 1
ATOM 1508 C CA . ASN A 1 190 ? -6.564 -5.669 19.359 1.00 86.81 190 ASN A CA 1
ATOM 1509 C C . ASN A 1 190 ? -7.039 -5.355 20.787 1.00 86.81 190 ASN A C 1
ATOM 1511 O O . ASN A 1 190 ? -7.968 -5.992 21.293 1.00 86.81 190 ASN A O 1
ATOM 1515 N N . ILE A 1 191 ? -6.454 -4.338 21.431 1.00 83.81 191 ILE A N 1
ATOM 1516 C CA . ILE A 1 191 ? -6.871 -3.890 22.769 1.00 83.81 191 ILE A CA 1
ATOM 1517 C C . ILE A 1 191 ? -8.302 -3.334 22.732 1.00 83.81 191 ILE A C 1
ATOM 1519 O O . ILE A 1 191 ? -9.106 -3.624 23.621 1.00 83.81 191 ILE A O 1
ATOM 1523 N N . GLY A 1 192 ? -8.646 -2.558 21.705 1.00 79.75 192 GLY A N 1
ATOM 1524 C CA . GLY A 1 192 ? -9.986 -2.022 21.485 1.00 79.75 192 GLY A CA 1
ATOM 1525 C C . GLY A 1 192 ? -11.030 -3.124 21.311 1.00 79.75 192 GLY A C 1
ATOM 1526 O O . GLY A 1 192 ? -12.091 -3.059 21.928 1.00 79.75 192 GLY A O 1
ATOM 1527 N N . THR A 1 193 ? -10.705 -4.170 20.549 1.00 77.38 193 THR A N 1
ATOM 1528 C CA . THR A 1 193 ? -11.579 -5.336 20.330 1.00 77.38 193 THR A CA 1
ATOM 1529 C C . THR A 1 193 ? -11.830 -6.114 21.622 1.00 77.38 193 THR A C 1
ATOM 1531 O O . THR A 1 193 ? -12.970 -6.487 21.917 1.00 77.38 193 THR A O 1
ATOM 1534 N N . MET A 1 194 ? -10.797 -6.296 22.453 1.00 74.06 194 MET A N 1
ATOM 1535 C CA . MET A 1 194 ? -10.971 -6.875 23.788 1.00 74.06 194 MET A CA 1
ATOM 1536 C C . MET A 1 194 ? -11.894 -6.007 24.655 1.00 74.06 194 MET A C 1
ATOM 1538 O O . MET A 1 194 ? -12.830 -6.521 25.266 1.00 74.06 194 MET A O 1
ATOM 1542 N N . ARG A 1 195 ? -11.693 -4.683 24.663 1.00 77.75 195 ARG A N 1
ATOM 1543 C CA . ARG A 1 195 ? -12.487 -3.726 25.457 1.00 77.75 195 ARG A CA 1
ATOM 1544 C C . ARG A 1 195 ? -13.974 -3.750 25.095 1.00 77.75 195 ARG A C 1
ATOM 1546 O O . ARG A 1 195 ? -14.817 -3.765 25.991 1.00 77.75 195 ARG A O 1
ATOM 1553 N N . THR A 1 196 ? -14.306 -3.804 23.803 1.00 75.38 196 THR A N 1
ATOM 1554 C CA . THR A 1 196 ? -15.698 -3.910 23.332 1.00 75.38 196 THR A CA 1
ATOM 1555 C C . THR A 1 196 ? -16.336 -5.253 23.684 1.00 75.38 196 THR A C 1
ATOM 1557 O O . THR A 1 196 ? -17.515 -5.292 24.038 1.00 75.38 196 THR A O 1
ATOM 1560 N N . SER A 1 197 ? -15.563 -6.344 23.649 1.00 77.12 197 SER A N 1
ATOM 15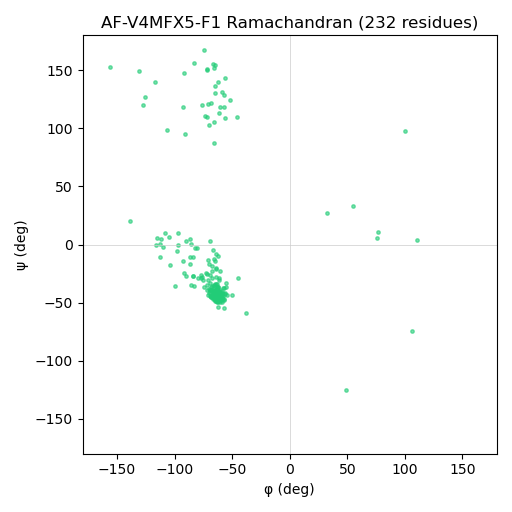61 C CA . SER A 1 197 ? -16.031 -7.671 24.069 1.00 77.12 197 SER A CA 1
ATOM 1562 C C . SER A 1 197 ? -16.397 -7.692 25.558 1.00 77.12 197 SER A C 1
ATOM 1564 O O . SER A 1 197 ? -17.513 -8.070 25.918 1.00 77.12 197 SER A O 1
ATOM 1566 N N . PHE A 1 198 ? -15.520 -7.168 26.424 1.00 77.81 198 PHE A N 1
ATOM 1567 C CA . PHE A 1 198 ? -15.806 -7.039 27.857 1.00 77.81 198 PHE A CA 1
ATOM 1568 C C . PHE A 1 198 ? -17.043 -6.180 28.131 1.00 77.81 198 PHE A C 1
ATOM 1570 O O . PHE A 1 198 ? -17.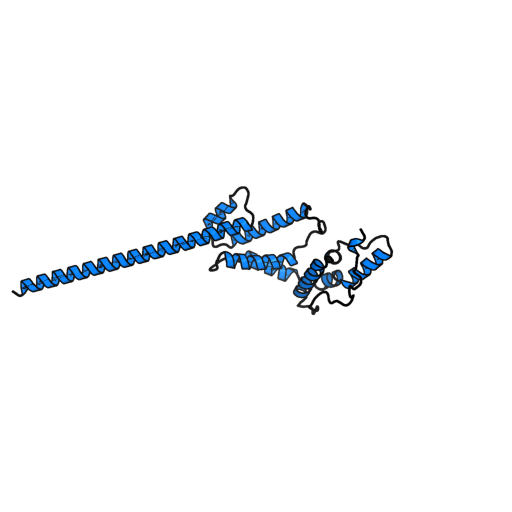897 -6.578 28.920 1.00 77.81 198 PHE A O 1
ATOM 1577 N N . HIS A 1 199 ? -17.175 -5.030 27.463 1.00 78.88 199 HIS A N 1
ATOM 1578 C CA . HIS A 1 199 ? -18.345 -4.168 27.636 1.00 78.88 199 HIS A CA 1
ATOM 1579 C C . HIS A 1 199 ? -19.647 -4.880 27.229 1.00 78.88 199 HIS A C 1
ATOM 1581 O O . HIS A 1 199 ? -20.644 -4.801 27.944 1.00 78.88 199 HIS A O 1
ATOM 1587 N N . SER A 1 200 ? -19.625 -5.640 26.129 1.00 80.62 200 SER A N 1
ATOM 1588 C CA . SER A 1 200 ? -20.781 -6.424 25.670 1.00 80.62 200 SER A CA 1
ATOM 1589 C C . SER A 1 200 ? -21.178 -7.503 26.681 1.00 80.62 200 SER A C 1
ATOM 1591 O O . SER A 1 200 ? -22.360 -7.663 26.978 1.00 80.62 200 SER A O 1
ATOM 1593 N N . LEU A 1 201 ? -20.200 -8.198 27.275 1.00 88.50 201 LEU A N 1
ATOM 1594 C CA . LEU A 1 201 ? -20.453 -9.185 28.330 1.00 88.50 201 LEU A CA 1
ATOM 1595 C C . LEU A 1 201 ? -21.076 -8.549 29.577 1.00 88.50 201 LEU A C 1
ATOM 1597 O O . LEU A 1 201 ? -22.010 -9.111 30.141 1.00 88.50 201 LEU A O 1
ATOM 1601 N N . VAL A 1 202 ? -20.601 -7.370 29.990 1.00 87.38 202 VAL A N 1
ATOM 1602 C CA . VAL A 1 202 ? -21.166 -6.646 31.140 1.00 87.38 202 VAL A CA 1
ATOM 1603 C C . VAL A 1 202 ? -22.624 -6.258 30.888 1.00 87.38 202 VAL A C 1
ATOM 1605 O O . VAL A 1 202 ? -23.452 -6.448 31.777 1.00 87.38 202 VAL A O 1
ATOM 1608 N N . ILE A 1 203 ? -22.959 -5.778 29.684 1.00 85.50 203 ILE A N 1
ATOM 1609 C CA . ILE A 1 203 ? -24.349 -5.469 29.311 1.00 85.50 203 ILE A CA 1
ATOM 1610 C C . ILE A 1 203 ? -25.219 -6.726 29.397 1.00 85.50 203 ILE A C 1
ATOM 1612 O O . ILE A 1 203 ? -26.262 -6.695 30.045 1.00 85.50 203 ILE A O 1
ATOM 1616 N N . VAL A 1 204 ? -24.780 -7.841 28.803 1.00 89.00 204 VAL A N 1
ATOM 1617 C CA . VAL A 1 204 ? -25.533 -9.107 28.828 1.00 89.00 204 VAL A CA 1
ATOM 1618 C C . VAL A 1 204 ? -25.743 -9.596 30.263 1.00 89.00 204 VAL A C 1
ATOM 1620 O O . VAL A 1 204 ? -26.856 -9.972 30.628 1.00 89.00 204 VAL A O 1
ATOM 1623 N N . LEU A 1 205 ? -24.705 -9.549 31.103 1.00 89.94 205 LEU A N 1
ATOM 1624 C CA . LEU A 1 205 ? -24.808 -9.924 32.514 1.00 89.94 205 LEU A CA 1
ATOM 1625 C C . LEU A 1 205 ? -25.792 -9.029 33.270 1.00 89.94 205 LEU A C 1
ATOM 1627 O O . LEU A 1 205 ? -26.614 -9.535 34.031 1.00 89.94 205 LEU A O 1
ATOM 1631 N N . PHE A 1 206 ? -25.744 -7.714 33.048 1.00 91.75 206 PHE A N 1
ATOM 1632 C CA . PHE A 1 206 ? -26.669 -6.781 33.682 1.00 91.75 206 PHE A CA 1
ATOM 1633 C C . PHE A 1 206 ? -28.118 -7.048 33.257 1.00 91.75 206 PHE A C 1
ATOM 1635 O O . PHE A 1 206 ? -28.992 -7.127 34.119 1.00 91.75 206 PHE A O 1
ATOM 1642 N N . SER A 1 207 ? -28.371 -7.273 31.963 1.00 86.81 207 SER A N 1
ATOM 1643 C CA . SER A 1 207 ? -29.694 -7.651 31.452 1.00 86.81 207 SER A CA 1
ATOM 1644 C C . SER A 1 207 ? -30.216 -8.931 32.109 1.00 86.81 207 SER A C 1
ATOM 1646 O O . SER A 1 207 ? -31.332 -8.936 32.620 1.00 86.81 207 SER A O 1
ATOM 1648 N N . LEU A 1 208 ? -29.391 -9.979 32.208 1.00 90.19 208 LEU A N 1
ATOM 1649 C CA . LEU A 1 208 ? -29.775 -11.235 32.865 1.00 90.19 208 LEU A CA 1
ATOM 1650 C C . LEU A 1 208 ? -30.076 -11.057 34.360 1.00 90.19 208 LEU A C 1
ATOM 1652 O O . LEU A 1 208 ? -31.003 -11.677 34.885 1.00 90.19 208 LEU A O 1
ATOM 1656 N N . ILE A 1 209 ? -29.313 -10.211 35.059 1.00 92.44 209 ILE A N 1
ATOM 1657 C CA . ILE A 1 209 ? -29.563 -9.897 36.472 1.00 92.44 209 ILE A CA 1
ATOM 1658 C C . ILE A 1 209 ? -30.900 -9.167 36.625 1.00 92.44 209 ILE A C 1
ATOM 1660 O O . ILE A 1 209 ? -31.695 -9.527 37.496 1.00 92.44 209 ILE A O 1
ATOM 1664 N N . VAL A 1 210 ? -31.168 -8.169 35.778 1.00 91.00 210 VAL A N 1
ATOM 1665 C CA . VAL A 1 210 ? -32.434 -7.425 35.786 1.00 91.00 210 VAL A CA 1
ATOM 1666 C C . VAL A 1 210 ? -33.607 -8.363 35.501 1.00 91.00 210 VAL A C 1
ATOM 1668 O O . VAL A 1 210 ? -34.563 -8.375 36.278 1.00 91.00 210 VAL A O 1
ATOM 1671 N N . ASP A 1 211 ? -33.514 -9.211 34.476 1.00 90.81 211 ASP A N 1
ATOM 1672 C CA . ASP A 1 211 ? -34.547 -10.197 34.142 1.00 90.81 211 ASP A CA 1
ATOM 1673 C C . ASP A 1 211 ? -34.788 -11.175 35.301 1.00 90.81 211 ASP A C 1
ATOM 1675 O O . ASP A 1 211 ? -35.932 -11.441 35.680 1.00 90.81 211 ASP A O 1
ATOM 1679 N N . GLY A 1 212 ? -33.717 -11.652 35.942 1.00 87.19 212 GLY A N 1
ATOM 1680 C CA . GLY A 1 212 ? -33.798 -12.511 37.122 1.00 87.19 212 GLY A CA 1
ATOM 1681 C C . GLY A 1 212 ? -34.489 -11.840 38.317 1.00 87.19 212 GLY A C 1
ATOM 1682 O O . GLY A 1 212 ? -35.309 -12.468 38.994 1.00 87.19 212 GLY A O 1
ATOM 1683 N N . LEU A 1 213 ? -34.208 -10.559 38.575 1.00 86.19 213 LEU A N 1
ATOM 1684 C CA . LEU A 1 213 ? -34.856 -9.784 39.640 1.00 86.19 213 LEU A CA 1
ATOM 1685 C C . LEU A 1 213 ? -36.335 -9.512 39.334 1.00 86.19 213 LEU A C 1
ATOM 1687 O O . LEU A 1 213 ? -37.181 -9.646 40.223 1.00 86.19 213 LEU A O 1
ATOM 1691 N N . VAL A 1 214 ? -36.665 -9.186 38.082 1.00 86.06 214 VAL A N 1
ATOM 1692 C CA . VAL A 1 214 ? -38.051 -9.004 37.623 1.00 86.06 214 VAL A CA 1
ATOM 1693 C C . VAL A 1 214 ? -38.844 -10.301 37.781 1.00 86.06 214 VAL A C 1
ATOM 1695 O O . VAL A 1 214 ? -39.972 -10.271 38.279 1.00 86.06 214 VAL A O 1
ATOM 1698 N N . MET A 1 215 ? -38.249 -11.446 37.432 1.00 82.38 215 MET A N 1
ATOM 1699 C CA . MET A 1 215 ? -38.868 -12.758 37.625 1.00 82.38 215 MET A CA 1
ATOM 1700 C C . MET A 1 215 ? -39.106 -13.049 39.109 1.00 82.38 215 MET A C 1
ATOM 1702 O O . MET A 1 215 ? -40.236 -13.354 39.486 1.00 82.38 215 MET A O 1
ATOM 1706 N N . LYS A 1 216 ? -38.101 -12.868 39.979 1.00 84.19 216 LYS A N 1
ATOM 1707 C CA . LYS A 1 216 ? -38.270 -13.047 41.436 1.00 84.19 216 LYS A CA 1
ATOM 1708 C C . LYS A 1 216 ? -39.388 -12.174 42.008 1.00 84.19 216 LYS A C 1
ATOM 1710 O O . LYS A 1 216 ? -40.185 -12.659 42.807 1.00 84.19 216 LYS A O 1
ATOM 1715 N N . ARG A 1 217 ? -39.492 -10.913 41.573 1.00 80.25 217 ARG A N 1
ATOM 1716 C CA . ARG A 1 217 ? -40.562 -9.999 42.001 1.00 80.25 217 ARG A CA 1
ATOM 1717 C C . ARG A 1 217 ? -41.945 -10.486 41.563 1.00 80.25 217 ARG A C 1
ATOM 1719 O O . ARG A 1 217 ? -42.863 -10.470 42.377 1.00 80.25 217 ARG A O 1
ATOM 1726 N N . LYS A 1 218 ? -42.099 -10.955 40.319 1.00 79.88 218 LYS A N 1
ATOM 1727 C CA . LYS A 1 218 ? -43.365 -11.533 39.827 1.00 79.88 218 LYS A CA 1
ATOM 1728 C C . LYS A 1 218 ? -43.780 -12.771 40.627 1.00 79.88 218 LYS A C 1
ATOM 1730 O O . LYS A 1 218 ? -44.935 -12.867 41.028 1.00 79.88 218 LYS A O 1
ATOM 1735 N N . TYR A 1 219 ? -42.845 -13.679 40.910 1.00 75.69 219 TYR A N 1
ATOM 1736 C CA . TYR A 1 219 ? -43.126 -14.866 41.726 1.00 75.69 219 TYR A CA 1
ATOM 1737 C C . TYR A 1 219 ? -43.515 -14.510 43.165 1.00 75.69 219 TYR A C 1
ATOM 1739 O O . TYR A 1 219 ? -44.483 -15.066 43.672 1.00 75.69 219 TYR A O 1
ATOM 1747 N N . ALA A 1 220 ? -42.823 -13.560 43.803 1.00 78.88 220 ALA A N 1
ATOM 1748 C CA . ALA A 1 220 ? -43.153 -13.119 45.159 1.00 78.88 220 ALA A CA 1
ATOM 1749 C C . ALA A 1 220 ? -44.556 -12.491 45.247 1.00 78.88 220 ALA A C 1
ATOM 1751 O O . ALA A 1 220 ? -45.301 -12.785 46.178 1.00 78.88 220 ALA A O 1
ATOM 1752 N N . ILE A 1 221 ? -44.942 -11.683 44.252 1.00 75.94 221 ILE A N 1
ATOM 1753 C CA . ILE A 1 221 ? -46.286 -11.090 44.174 1.00 75.94 221 ILE A CA 1
ATOM 1754 C C . ILE A 1 221 ? -47.354 -12.178 43.992 1.00 75.94 221 ILE A C 1
ATOM 1756 O O . ILE A 1 221 ? -48.354 -12.173 44.705 1.00 75.94 221 ILE A O 1
ATOM 1760 N N . ASN A 1 222 ? -47.134 -13.141 43.092 1.00 73.12 222 ASN A N 1
ATOM 1761 C CA . ASN A 1 222 ? -48.077 -14.244 42.872 1.00 73.12 222 ASN A CA 1
ATOM 1762 C C . ASN A 1 222 ? -48.198 -15.167 44.101 1.00 73.12 222 ASN A C 1
ATOM 1764 O O . ASN A 1 222 ? -49.283 -15.664 44.405 1.00 73.12 222 ASN A O 1
ATOM 1768 N N . PHE A 1 223 ? -47.101 -15.384 44.831 1.00 71.69 223 PHE A N 1
ATOM 1769 C CA . PHE A 1 223 ? -47.094 -16.175 46.062 1.00 71.69 223 PHE A CA 1
ATOM 1770 C C . PHE A 1 223 ? -47.858 -15.476 47.198 1.00 71.69 223 PHE A C 1
ATOM 1772 O O . PHE A 1 223 ? -48.711 -16.086 47.832 1.00 71.69 223 PHE A O 1
ATOM 1779 N N . MET A 1 224 ? -47.634 -14.174 47.405 1.00 67.44 224 MET A N 1
ATOM 1780 C CA . MET A 1 224 ? -48.400 -13.404 48.394 1.00 67.44 224 MET A CA 1
ATOM 1781 C C . MET A 1 224 ? -49.887 -13.312 48.024 1.00 67.44 224 MET A C 1
ATOM 1783 O O . MET A 1 224 ? -50.742 -13.487 48.885 1.00 67.44 224 MET A O 1
ATOM 1787 N N . GLY A 1 225 ? -50.214 -13.111 46.743 1.00 65.25 225 GLY A N 1
ATOM 1788 C CA . GLY A 1 225 ? -51.606 -13.080 46.281 1.00 65.25 225 GLY A CA 1
ATOM 1789 C C . GLY A 1 225 ? -52.347 -14.411 46.462 1.00 65.25 225 GLY A C 1
ATOM 1790 O O . GLY A 1 225 ? -53.537 -14.410 46.761 1.00 65.25 225 GLY A O 1
ATOM 1791 N N . SER A 1 226 ? -51.652 -15.545 46.331 1.00 62.06 226 SER A N 1
ATOM 1792 C CA . SER A 1 226 ? -52.247 -16.872 46.557 1.00 62.06 226 SER A CA 1
ATOM 1793 C C . SER A 1 226 ? -52.416 -17.225 48.038 1.00 62.06 226 SER A C 1
ATOM 1795 O O . SER A 1 226 ? -53.357 -17.941 48.360 1.00 62.06 226 SER A O 1
ATOM 1797 N N . GLN A 1 227 ? -51.578 -16.697 48.939 1.00 59.84 227 GLN A N 1
ATOM 1798 C CA . GLN A 1 227 ? -51.789 -16.822 50.388 1.00 59.84 227 GLN A CA 1
ATOM 1799 C C . GLN A 1 227 ? -52.975 -15.986 50.884 1.00 59.84 227 GLN A C 1
ATOM 1801 O O . GLN A 1 227 ? -53.771 -16.491 51.666 1.00 59.84 227 GLN A O 1
ATOM 1806 N N . ILE A 1 228 ? -53.135 -14.754 50.388 1.00 58.62 228 ILE A N 1
ATOM 1807 C CA . ILE A 1 228 ? -54.258 -13.877 50.771 1.00 58.62 228 ILE A CA 1
ATOM 1808 C C . ILE A 1 228 ? -55.601 -14.488 50.335 1.00 58.62 228 ILE A C 1
ATOM 1810 O O . ILE A 1 228 ? -56.537 -14.552 51.122 1.00 58.62 228 ILE A O 1
ATOM 1814 N N . LEU A 1 229 ? -55.678 -15.043 49.119 1.00 56.59 229 LEU A N 1
ATOM 1815 C CA . LEU A 1 229 ? -56.875 -15.756 48.647 1.00 56.59 229 LEU A CA 1
ATOM 1816 C C . LEU A 1 229 ? -57.193 -17.034 49.442 1.00 56.59 229 LEU A C 1
ATOM 1818 O O . LEU A 1 229 ? -58.320 -17.514 49.376 1.00 56.59 229 LEU A O 1
ATOM 1822 N N . PHE A 1 230 ? -56.222 -17.607 50.157 1.00 52.94 230 PHE A N 1
ATOM 1823 C CA . PHE A 1 230 ? -56.431 -18.796 50.985 1.00 52.94 230 PHE A CA 1
ATOM 1824 C C . PHE A 1 230 ? -56.983 -18.452 52.378 1.00 52.94 230 PHE A C 1
ATOM 1826 O O . PHE A 1 230 ? -57.676 -19.281 52.962 1.00 52.94 230 PHE A O 1
ATOM 1833 N N . GLU A 1 231 ? -56.710 -17.250 52.899 1.00 50.12 231 GLU A N 1
ATOM 1834 C CA . GLU A 1 231 ? -57.278 -16.770 54.169 1.00 50.12 231 GLU A CA 1
ATOM 1835 C C . GLU A 1 231 ? -58.713 -16.244 54.020 1.00 50.12 231 GLU A C 1
ATOM 1837 O O . GLU A 1 231 ? -59.495 -16.390 54.949 1.00 50.12 231 GLU A O 1
ATOM 1842 N N . ASP A 1 232 ? -59.100 -15.726 52.850 1.00 50.53 232 ASP A N 1
ATOM 1843 C CA . ASP A 1 232 ? -60.471 -15.240 52.599 1.00 50.53 232 ASP A CA 1
ATOM 1844 C C . ASP A 1 232 ? -61.494 -16.362 52.276 1.00 50.53 232 ASP A C 1
ATOM 1846 O O . ASP A 1 232 ? -62.680 -16.085 52.083 1.00 50.53 232 ASP A O 1
ATOM 1850 N N . VAL A 1 233 ? -61.062 -17.630 52.183 1.00 52.31 233 VAL A N 1
ATOM 1851 C CA . VAL A 1 233 ? -61.910 -18.793 51.812 1.00 52.31 233 VAL A CA 1
ATOM 1852 C C . VAL A 1 233 ? -62.116 -19.786 52.978 1.00 52.31 233 VAL A C 1
ATOM 1854 O O . VAL A 1 233 ? -62.831 -20.778 52.822 1.00 52.31 233 VAL A O 1
ATOM 1857 N N . MET A 1 234 ? -61.551 -19.516 54.159 1.00 44.69 234 MET A N 1
ATOM 1858 C CA . MET A 1 234 ? -61.755 -20.282 55.406 1.00 44.69 234 MET A CA 1
ATOM 1859 C C . MET A 1 234 ? -62.602 -19.498 56.407 1.00 44.69 234 MET A C 1
ATOM 1861 O O . MET A 1 234 ? -63.429 -20.145 57.088 1.00 44.69 234 MET A O 1
#

Radius of gyration: 32.78 Å; Cα contacts (8 Å, |Δi|>4): 110; chains: 1; bounding box: 99×34×86 Å